Protein AF-A0A8S4GUI8-F1 (afdb_monomer)

Radius of gyration: 33.38 Å; Cα contacts (8 Å, |Δi|>4): 193; chains: 1; bounding box: 91×92×94 Å

pLDDT: mean 77.41, std 17.62, range [41.97, 98.38]

Nearest PDB structures (foldseek):
  6vxk-assembly1_B  TM=4.496E-01  e=3.637E+00  Homo sapiens

Structure (mmCIF, N/CA/C/O backbone):
data_AF-A0A8S4GUI8-F1
#
_entry.id   AF-A0A8S4GUI8-F1
#
loop_
_atom_site.group_PDB
_atom_site.id
_atom_site.type_symbol
_atom_site.label_atom_id
_atom_site.label_alt_id
_atom_site.label_comp_id
_atom_site.label_asym_id
_atom_site.label_entity_id
_atom_site.label_seq_id
_atom_site.pdbx_PDB_ins_code
_atom_site.Cartn_x
_atom_site.Cartn_y
_atom_site.Cartn_z
_atom_site.occupancy
_atom_site.B_iso_or_equiv
_atom_site.auth_seq_id
_atom_site.auth_comp_id
_atom_site.auth_asym_id
_atom_site.auth_atom_id
_atom_site.pdbx_PDB_model_num
ATOM 1 N N . MET A 1 1 ? -11.090 46.115 19.946 1.00 41.97 1 MET A N 1
ATOM 2 C CA . MET A 1 1 ? -11.633 44.918 19.273 1.00 41.97 1 MET A CA 1
ATOM 3 C C . MET A 1 1 ? -10.480 44.221 18.570 1.00 41.97 1 MET A C 1
ATOM 5 O O . MET A 1 1 ? -10.081 44.660 17.502 1.00 41.97 1 MET A O 1
ATOM 9 N N . ALA A 1 2 ? -9.869 43.232 19.220 1.00 43.00 2 ALA A N 1
ATOM 10 C CA . ALA A 1 2 ? -8.780 42.446 18.649 1.00 43.00 2 ALA A CA 1
ATOM 11 C C . ALA A 1 2 ? -9.363 41.096 18.226 1.00 43.00 2 ALA A C 1
ATOM 13 O O . ALA A 1 2 ? -9.800 40.323 19.075 1.00 43.00 2 ALA A O 1
ATOM 14 N N . GLY A 1 3 ? -9.443 40.865 16.916 1.00 44.34 3 GLY A N 1
ATOM 15 C CA . GLY A 1 3 ? -9.823 39.575 16.355 1.00 44.34 3 GLY A CA 1
ATOM 16 C C . GLY A 1 3 ? -8.644 38.621 16.468 1.00 44.34 3 GLY A C 1
ATOM 17 O O . GLY A 1 3 ? -7.684 38.725 15.709 1.00 44.34 3 GLY A O 1
ATOM 18 N N . THR A 1 4 ? -8.701 37.714 17.434 1.00 46.66 4 THR A N 1
ATOM 19 C CA . THR A 1 4 ? -7.788 36.580 17.548 1.00 46.66 4 THR A CA 1
ATOM 20 C C . THR A 1 4 ? -8.084 35.618 16.401 1.00 46.66 4 THR A C 1
ATOM 22 O O . THR A 1 4 ? -8.975 34.776 16.478 1.00 46.66 4 THR A O 1
ATOM 25 N N . GLY A 1 5 ? -7.345 35.774 15.303 1.00 43.91 5 GLY A N 1
ATOM 26 C CA . GLY A 1 5 ? -7.248 34.770 14.254 1.00 43.91 5 GLY A CA 1
ATOM 27 C C . GLY A 1 5 ? -6.525 33.551 14.810 1.00 43.91 5 GLY A C 1
ATOM 28 O O . GLY A 1 5 ? -5.299 33.484 14.778 1.00 43.91 5 GLY A O 1
ATOM 29 N N . VAL A 1 6 ? -7.285 32.602 15.356 1.00 43.91 6 VAL A N 1
ATOM 30 C CA . VAL A 1 6 ? -6.778 31.266 15.659 1.00 43.91 6 VAL A CA 1
ATOM 31 C C . VAL A 1 6 ? -6.564 30.590 14.312 1.00 43.91 6 VAL A C 1
ATOM 33 O O . VAL A 1 6 ? -7.480 30.027 13.719 1.00 43.91 6 VAL A O 1
ATOM 36 N N . ALA A 1 7 ? -5.351 30.726 13.780 1.00 41.97 7 ALA A N 1
ATOM 37 C CA . ALA A 1 7 ? -4.881 29.887 12.699 1.00 41.97 7 ALA A CA 1
ATOM 38 C C . ALA A 1 7 ? -4.896 28.454 13.236 1.00 41.97 7 ALA A C 1
ATOM 40 O O . ALA A 1 7 ? -4.000 28.055 13.979 1.00 41.97 7 ALA A O 1
ATOM 41 N N . ALA A 1 8 ? -5.959 27.715 12.916 1.00 46.22 8 ALA A N 1
ATOM 42 C CA . ALA A 1 8 ? -6.013 26.282 13.109 1.00 46.22 8 ALA A CA 1
ATOM 43 C C . ALA A 1 8 ? -4.809 25.704 12.363 1.00 46.22 8 ALA A C 1
ATOM 45 O O . ALA A 1 8 ? -4.782 25.634 11.132 1.00 46.22 8 ALA A O 1
ATOM 46 N N . ALA A 1 9 ? -3.770 25.357 13.119 1.00 42.78 9 ALA A N 1
ATOM 47 C CA . ALA A 1 9 ? -2.749 24.446 12.663 1.00 42.78 9 ALA A CA 1
ATOM 48 C C . ALA A 1 9 ? -3.474 23.120 12.450 1.00 42.78 9 ALA A C 1
ATOM 50 O O . ALA A 1 9 ? -3.558 22.292 13.349 1.00 42.78 9 ALA A O 1
ATOM 51 N N . VAL A 1 10 ? -4.071 22.967 11.266 1.00 46.66 10 VAL A N 1
ATOM 52 C CA . VAL A 1 10 ? -4.473 21.679 10.727 1.00 46.66 10 VAL A CA 1
ATOM 53 C C . VAL A 1 10 ? -3.178 20.888 10.710 1.00 46.66 10 VAL A C 1
ATOM 55 O O . VAL A 1 10 ? -2.347 21.064 9.812 1.00 46.66 10 VAL A O 1
ATOM 58 N N . GLU A 1 11 ? -2.947 20.111 11.769 1.00 47.09 11 GLU A N 1
ATOM 59 C CA . GLU A 1 11 ? -1.930 19.080 11.788 1.00 47.09 11 GLU A CA 1
ATOM 60 C C . GLU A 1 11 ? -2.224 18.251 10.553 1.00 47.09 11 GLU A C 1
ATOM 62 O O . GLU A 1 11 ? -3.209 17.517 10.502 1.00 47.09 11 GLU A O 1
ATOM 67 N N . ARG A 1 12 ? -1.445 18.489 9.493 1.00 51.25 12 ARG A N 1
ATOM 68 C CA . ARG A 1 12 ? -1.615 17.818 8.212 1.00 51.25 12 ARG A CA 1
ATOM 69 C C . ARG A 1 12 ? -1.571 16.339 8.537 1.00 51.25 12 ARG A C 1
ATOM 71 O O . ARG A 1 12 ? -0.495 15.835 8.867 1.00 51.25 12 ARG A O 1
ATOM 78 N N . GLY A 1 13 ? -2.746 15.705 8.511 1.00 56.31 13 GLY A N 1
ATOM 79 C CA . GLY A 1 13 ? -2.927 14.320 8.911 1.00 56.31 13 GLY A CA 1
ATOM 80 C C . GLY A 1 13 ? -1.802 13.503 8.306 1.00 56.31 13 GLY A C 1
ATOM 81 O O . GLY A 1 13 ? -1.511 13.653 7.116 1.00 56.31 13 GLY A O 1
ATOM 82 N N . SER A 1 14 ? -1.095 12.757 9.159 1.00 62.25 14 SER A N 1
ATOM 83 C CA . SER A 1 14 ? 0.137 12.061 8.796 1.00 62.25 14 SER A CA 1
ATOM 84 C C . SER A 1 14 ? -0.096 11.305 7.494 1.00 62.25 14 SER A C 1
ATOM 86 O O . SER A 1 14 ? -0.845 10.317 7.465 1.00 62.25 14 SER A O 1
ATOM 88 N N . ARG A 1 15 ? 0.506 11.812 6.407 1.00 68.25 15 ARG A N 1
ATOM 89 C CA . ARG A 1 15 ? 0.417 11.173 5.095 1.00 68.25 15 ARG A CA 1
ATOM 90 C C . ARG A 1 15 ? 0.870 9.726 5.282 1.00 68.25 15 ARG A C 1
ATOM 92 O O . ARG A 1 15 ? 1.861 9.515 5.989 1.00 68.25 15 ARG A O 1
ATOM 99 N N . PRO A 1 16 ? 0.134 8.744 4.740 1.00 70.00 16 PRO A N 1
ATOM 100 C CA . PRO A 1 16 ? 0.569 7.363 4.835 1.00 70.00 16 PRO A CA 1
ATOM 101 C C . PRO A 1 16 ? 1.978 7.272 4.256 1.00 70.00 16 PRO A C 1
ATOM 103 O O . PRO A 1 16 ? 2.263 7.845 3.201 1.00 70.00 16 PRO A O 1
ATOM 106 N N . ILE A 1 17 ? 2.864 6.602 4.987 1.00 75.06 17 ILE A N 1
ATOM 107 C CA . ILE A 1 17 ? 4.186 6.275 4.468 1.00 75.06 17 ILE A CA 1
ATOM 108 C C . ILE A 1 17 ? 3.948 5.336 3.283 1.00 75.06 17 ILE A C 1
ATOM 110 O O . ILE A 1 17 ? 3.184 4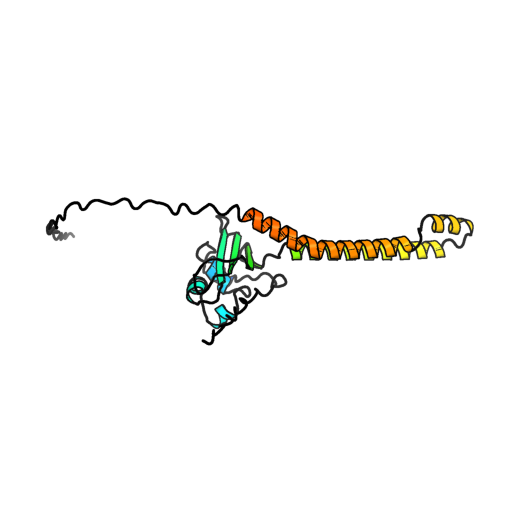.376 3.397 1.00 75.06 17 ILE A O 1
ATOM 114 N N . ASP A 1 18 ? 4.531 5.658 2.130 1.00 76.50 18 ASP A N 1
ATOM 115 C CA . ASP A 1 18 ? 4.494 4.758 0.983 1.00 76.50 18 ASP A CA 1
ATOM 116 C C . ASP A 1 18 ? 5.412 3.570 1.279 1.00 76.50 18 ASP A C 1
ATOM 118 O O . ASP A 1 18 ? 6.633 3.699 1.284 1.00 76.50 18 ASP A O 1
ATOM 122 N N . MET A 1 19 ? 4.797 2.432 1.572 1.00 80.25 19 MET A N 1
ATOM 123 C CA . MET A 1 19 ? 5.425 1.150 1.875 1.00 80.25 19 MET A CA 1
ATOM 124 C C . MET A 1 19 ? 5.128 0.136 0.767 1.00 80.25 19 MET A C 1
ATOM 126 O O . MET A 1 19 ? 5.201 -1.069 0.978 1.00 80.25 19 MET A O 1
ATOM 130 N N . SER A 1 20 ? 4.813 0.600 -0.448 1.00 75.56 20 SER A N 1
ATOM 131 C CA . SER A 1 20 ? 4.587 -0.288 -1.597 1.00 75.56 20 SER A CA 1
ATOM 132 C C . SER A 1 20 ? 5.858 -0.989 -2.100 1.00 75.56 20 SER A C 1
ATOM 134 O O . SER A 1 20 ? 5.772 -1.856 -2.966 1.00 75.56 20 SER A O 1
ATOM 136 N N . GLU A 1 21 ? 7.026 -0.640 -1.555 1.00 78.25 21 GLU A N 1
ATOM 137 C CA . GLU A 1 21 ? 8.293 -1.366 -1.749 1.00 78.25 21 GLU A CA 1
ATOM 138 C C . GLU A 1 21 ? 8.534 -2.436 -0.683 1.00 78.25 21 GLU A C 1
ATOM 140 O O . GLU A 1 21 ? 9.444 -3.251 -0.836 1.00 78.25 21 GLU A O 1
ATOM 145 N N . GLU A 1 22 ? 7.744 -2.452 0.394 1.00 83.25 22 GLU A N 1
ATOM 146 C CA . GLU A 1 22 ? 7.893 -3.465 1.429 1.00 83.25 22 GLU A CA 1
ATOM 147 C C . GLU A 1 22 ? 7.444 -4.833 0.920 1.00 83.25 22 GLU A C 1
ATOM 149 O O . GLU A 1 22 ? 6.465 -4.980 0.180 1.00 83.25 22 GLU A O 1
ATOM 154 N N . LEU A 1 23 ? 8.179 -5.859 1.347 1.00 90.44 23 LEU A N 1
ATOM 155 C CA . LEU A 1 23 ? 7.834 -7.236 1.040 1.00 90.44 23 LEU A CA 1
ATOM 156 C C . LEU A 1 23 ? 6.463 -7.577 1.643 1.00 90.44 23 LEU A C 1
ATOM 158 O O . LEU A 1 23 ? 6.168 -7.160 2.768 1.00 90.44 23 LEU A O 1
ATOM 162 N N . PRO A 1 24 ? 5.638 -8.375 0.942 1.00 95.50 24 PRO A N 1
ATOM 163 C CA . PRO A 1 24 ? 4.394 -8.874 1.503 1.00 95.50 24 PRO A CA 1
ATOM 164 C C . PRO A 1 24 ? 4.631 -9.557 2.852 1.00 95.50 24 PRO A C 1
ATOM 166 O O . PRO A 1 24 ? 5.538 -10.378 3.002 1.00 95.50 24 PRO A O 1
ATOM 169 N N . TRP A 1 25 ? 3.799 -9.234 3.835 1.00 97.75 25 TRP A N 1
ATOM 170 C CA . TRP A 1 25 ? 3.911 -9.765 5.189 1.00 97.75 25 TRP A CA 1
ATOM 171 C C . TRP A 1 25 ? 2.889 -10.872 5.431 1.00 97.75 25 TRP A C 1
ATOM 173 O O . TRP A 1 25 ? 1.731 -10.748 5.043 1.00 97.75 25 TRP A O 1
ATOM 183 N N . CYS A 1 26 ? 3.289 -11.939 6.122 1.00 97.75 26 CYS A N 1
ATOM 184 C CA . CYS A 1 26 ? 2.393 -13.019 6.519 1.00 97.75 26 CYS A CA 1
ATOM 185 C C . CYS A 1 26 ? 2.790 -13.575 7.892 1.00 97.75 26 CYS A C 1
ATOM 187 O O . CYS A 1 26 ? 3.964 -13.847 8.139 1.00 97.75 26 CYS A O 1
ATOM 189 N N . SER A 1 27 ? 1.810 -13.823 8.763 1.00 97.81 27 SER A N 1
ATOM 190 C CA . SER A 1 27 ? 1.996 -14.515 10.042 1.00 97.81 27 SER A CA 1
ATOM 191 C C . SER A 1 27 ? 1.259 -15.851 10.047 1.00 97.81 27 SER A C 1
ATOM 193 O O . SER A 1 27 ? 0.095 -15.947 10.434 1.00 97.81 27 SER A O 1
ATOM 195 N N . GLN A 1 28 ? 1.969 -16.909 9.650 1.00 97.06 28 GLN A N 1
ATOM 196 C CA . GLN A 1 28 ? 1.431 -18.276 9.620 1.00 97.06 28 GLN A CA 1
ATOM 197 C C . GLN A 1 28 ? 0.933 -18.733 10.998 1.00 97.06 28 GLN A C 1
ATOM 199 O O . GLN A 1 28 ? -0.122 -19.348 11.113 1.00 97.06 28 GLN A O 1
ATOM 204 N N . PHE A 1 29 ? 1.650 -18.367 12.062 1.00 97.88 29 PHE A N 1
ATOM 205 C CA . PHE A 1 29 ? 1.265 -18.695 13.434 1.00 97.88 29 PHE A CA 1
ATOM 206 C C . PHE A 1 29 ? -0.090 -18.094 13.833 1.00 97.88 29 PHE A C 1
ATOM 208 O O . PHE A 1 29 ? -0.891 -18.751 14.497 1.00 97.88 29 PHE A O 1
ATOM 215 N N . TRP A 1 30 ? -0.364 -16.851 13.426 1.00 97.56 30 TRP A N 1
ATOM 216 C CA . TRP A 1 30 ? -1.648 -16.218 13.714 1.00 97.56 30 TRP A CA 1
ATOM 217 C C . TRP A 1 30 ? -2.774 -16.879 12.912 1.00 97.56 30 TRP A C 1
ATOM 219 O O . TRP A 1 30 ? -3.817 -17.182 13.488 1.00 97.56 30 TRP A O 1
ATOM 229 N N . LEU A 1 31 ? -2.531 -17.169 11.627 1.00 96.06 31 LEU A N 1
ATOM 230 C CA . LEU A 1 31 ? -3.500 -17.798 10.717 1.00 96.06 31 LEU A CA 1
ATOM 231 C C . LEU A 1 31 ? -3.884 -19.224 11.133 1.00 96.06 31 LEU A C 1
ATOM 233 O O . LEU A 1 31 ? -5.019 -19.638 10.923 1.00 96.06 31 LEU A O 1
ATOM 237 N N . GLN A 1 32 ? -2.973 -19.963 11.771 1.00 97.25 32 GLN A N 1
ATOM 238 C CA . GLN A 1 32 ? -3.271 -21.285 12.337 1.00 97.25 32 GLN A CA 1
ATOM 239 C C . GLN A 1 32 ? -4.259 -21.228 13.509 1.00 97.25 32 GLN A C 1
ATOM 241 O O . GLN A 1 32 ? -4.966 -22.199 13.765 1.00 97.25 32 GLN A O 1
ATOM 246 N N . ARG A 1 33 ? -4.290 -20.112 14.247 1.00 97.75 33 ARG A N 1
ATOM 247 C CA . ARG A 1 33 ? -5.133 -19.938 15.440 1.00 97.75 33 ARG A CA 1
ATOM 248 C C . ARG A 1 33 ? -6.424 -19.187 15.149 1.00 97.75 33 ARG A C 1
ATOM 250 O O . ARG A 1 33 ? -7.419 -19.414 15.826 1.00 97.75 33 ARG A O 1
ATOM 257 N N . ASN A 1 34 ? -6.392 -18.287 14.172 1.00 96.88 34 ASN A N 1
ATOM 258 C CA . ASN A 1 34 ? -7.485 -17.382 13.864 1.00 96.88 34 ASN A CA 1
ATOM 259 C C . ASN A 1 34 ? -7.769 -17.451 12.357 1.00 96.88 34 ASN A C 1
ATOM 261 O O . ASN A 1 34 ? -6.944 -16.984 11.565 1.00 96.88 34 ASN A O 1
ATOM 265 N N . PRO A 1 35 ? -8.914 -18.014 11.934 1.00 94.75 35 PRO A N 1
ATOM 266 C CA . PRO A 1 35 ? -9.273 -18.024 10.525 1.00 94.75 35 PRO A CA 1
ATOM 267 C C . PRO A 1 35 ? -9.457 -16.591 10.020 1.00 94.75 35 PRO A C 1
ATOM 269 O O . PRO A 1 35 ? -10.013 -15.734 10.717 1.00 94.75 35 PRO A O 1
ATOM 272 N N . LEU A 1 36 ? -9.004 -16.329 8.792 1.00 95.69 36 LEU A N 1
ATOM 273 C CA . LEU A 1 36 ? -9.217 -15.041 8.142 1.00 95.69 36 LEU A CA 1
ATOM 274 C C . LEU A 1 36 ? -10.680 -14.891 7.739 1.00 95.69 36 LEU A C 1
ATOM 276 O O . LEU A 1 36 ? -11.199 -15.594 6.877 1.00 95.69 36 LEU A O 1
ATOM 280 N N . THR A 1 37 ? -11.343 -13.935 8.371 1.00 96.00 37 THR A N 1
ATOM 281 C CA . THR A 1 37 ? -12.737 -13.581 8.132 1.00 96.00 37 THR A CA 1
ATOM 282 C C . THR A 1 37 ? -12.857 -12.065 8.085 1.00 96.00 37 THR A C 1
ATOM 284 O O . THR A 1 37 ? -11.938 -11.336 8.462 1.00 96.00 37 THR A O 1
ATOM 287 N N . ARG A 1 38 ? -14.018 -11.560 7.665 1.00 95.38 38 ARG A N 1
ATOM 288 C CA . ARG A 1 38 ? -14.265 -10.114 7.627 1.00 95.38 38 ARG A CA 1
ATOM 289 C C . ARG A 1 38 ? -14.114 -9.443 9.000 1.00 95.38 38 ARG A C 1
ATOM 291 O O . ARG A 1 38 ? -13.708 -8.288 9.044 1.00 95.38 38 ARG A O 1
ATOM 298 N N . SER A 1 39 ? -14.428 -10.142 10.092 1.00 95.62 39 SER A N 1
ATOM 299 C CA . SER A 1 39 ? -14.289 -9.616 11.456 1.00 95.62 39 SER A CA 1
ATOM 300 C C . SER A 1 39 ? -12.856 -9.690 11.981 1.00 95.62 39 SER A C 1
ATOM 302 O O . SER A 1 39 ? -12.457 -8.815 12.736 1.00 95.62 39 SER A O 1
ATOM 304 N N . THR A 1 40 ? -12.073 -10.688 11.568 1.00 96.88 40 THR A N 1
ATOM 305 C CA . THR A 1 40 ? -10.723 -10.936 12.105 1.00 96.88 40 THR A CA 1
ATOM 306 C C . THR A 1 40 ? -9.602 -10.322 11.259 1.00 96.88 40 THR A C 1
ATOM 308 O O . THR A 1 40 ? -8.472 -10.193 11.724 1.00 96.88 40 THR A O 1
ATOM 311 N N . VAL A 1 41 ? -9.877 -9.910 10.015 1.00 97.69 41 VAL A N 1
ATOM 312 C CA . VAL A 1 41 ? -8.848 -9.401 9.088 1.00 97.69 41 VAL A CA 1
ATOM 313 C C . VAL A 1 41 ? -8.189 -8.100 9.560 1.00 97.69 41 VAL A C 1
ATOM 315 O O . VAL A 1 41 ? -7.002 -7.895 9.316 1.00 97.69 41 VAL A O 1
ATOM 318 N N . LEU A 1 42 ? -8.916 -7.219 10.254 1.00 98.12 42 LEU A N 1
ATOM 319 C CA . LEU A 1 42 ? -8.320 -5.992 10.793 1.00 98.12 42 LEU A CA 1
ATOM 320 C C . LEU A 1 42 ? -7.397 -6.297 11.981 1.00 98.12 42 LEU A C 1
ATOM 322 O O . LEU A 1 42 ? -6.326 -5.703 12.084 1.00 98.12 42 LEU A O 1
ATOM 326 N N . ASP A 1 43 ? -7.744 -7.278 12.814 1.00 97.94 43 ASP A N 1
ATOM 327 C CA . ASP A 1 43 ? -6.866 -7.752 13.891 1.00 97.94 43 ASP A CA 1
ATOM 328 C C . ASP A 1 43 ? -5.604 -8.417 13.329 1.00 97.94 43 ASP A C 1
ATOM 330 O O . ASP A 1 43 ? -4.507 -8.253 13.865 1.00 97.94 43 ASP A O 1
ATO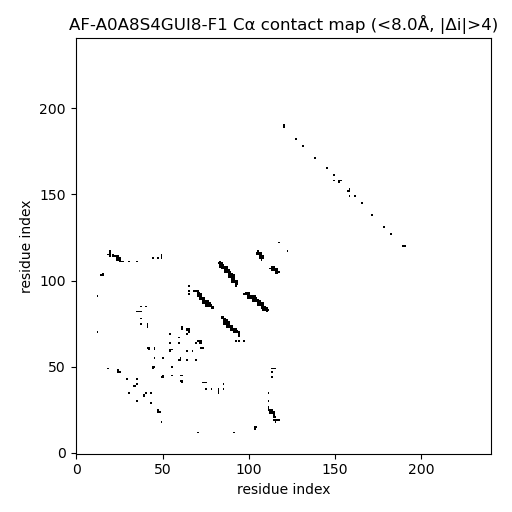M 334 N N . TYR A 1 44 ? -5.728 -9.118 12.199 1.00 98.06 44 TYR A N 1
ATOM 335 C CA . TYR A 1 44 ? -4.572 -9.619 11.461 1.00 98.06 44 TYR A CA 1
ATOM 336 C C . TYR A 1 44 ? -3.699 -8.473 10.928 1.00 98.06 44 TYR A C 1
ATOM 338 O O . TYR A 1 44 ? -2.477 -8.483 11.097 1.00 98.06 44 TYR A O 1
ATOM 346 N N . MET A 1 45 ? -4.330 -7.448 10.341 1.00 97.69 45 MET A N 1
ATOM 347 C CA . MET A 1 45 ? -3.665 -6.245 9.832 1.00 97.69 45 MET A CA 1
ATOM 348 C C . MET A 1 45 ? -2.891 -5.506 10.931 1.00 97.69 45 MET A C 1
ATOM 350 O O . MET A 1 45 ? -1.785 -5.040 10.666 1.00 97.69 45 MET A O 1
ATOM 354 N N . TYR A 1 46 ? -3.407 -5.448 12.164 1.00 98.00 46 TYR A N 1
ATOM 355 C CA . TYR A 1 46 ? -2.734 -4.840 13.323 1.00 98.00 46 TYR A CA 1
ATOM 356 C C . TYR A 1 46 ? -1.339 -5.437 13.596 1.00 98.00 46 TYR A C 1
ATOM 358 O O . TYR A 1 46 ? -0.398 -4.725 13.959 1.00 98.00 46 TYR A O 1
ATOM 366 N N . GLY A 1 47 ? -1.175 -6.746 13.374 1.00 97.06 47 GLY A N 1
ATOM 367 C CA . GLY A 1 47 ? 0.112 -7.430 13.530 1.00 97.06 47 GLY A CA 1
ATOM 368 C C . GLY A 1 47 ? 1.150 -7.053 12.468 1.00 97.06 47 GLY A C 1
ATOM 369 O O . GLY A 1 47 ? 2.353 -7.141 12.727 1.00 97.06 47 GLY A O 1
ATOM 370 N N . SER A 1 48 ? 0.698 -6.595 11.301 1.00 97.38 48 SER A N 1
ATOM 371 C CA . SER A 1 48 ? 1.542 -6.324 10.137 1.00 97.38 48 SER A CA 1
ATOM 372 C C . SER A 1 48 ? 2.437 -5.079 10.315 1.00 97.38 48 SER A C 1
ATOM 374 O O . SER A 1 48 ? 2.182 -4.240 11.192 1.00 97.38 48 SER A O 1
ATOM 376 N N . PRO A 1 49 ? 3.503 -4.931 9.502 1.00 96.31 49 PRO A N 1
ATOM 377 C CA . PRO A 1 49 ? 4.258 -3.679 9.400 1.00 96.31 49 PRO A CA 1
ATOM 378 C C . PRO A 1 49 ? 3.443 -2.559 8.735 1.00 96.31 49 PRO A C 1
ATOM 380 O O . PRO A 1 49 ? 3.719 -1.390 8.970 1.00 96.31 49 PRO A O 1
ATOM 383 N N . PHE A 1 50 ? 2.390 -2.908 7.987 1.00 96.31 50 PHE A N 1
ATOM 384 C CA . PHE A 1 50 ? 1.512 -1.968 7.286 1.00 96.31 50 PHE A CA 1
ATOM 385 C C . PHE A 1 50 ? 0.538 -1.207 8.195 1.00 96.31 50 PHE A C 1
ATOM 387 O O . PHE A 1 50 ? -0.117 -0.259 7.750 1.00 96.31 50 PHE A O 1
ATOM 394 N N .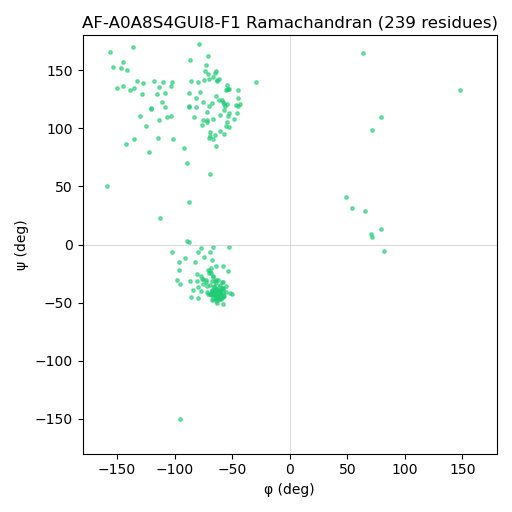 TYR A 1 51 ? 0.426 -1.612 9.460 1.00 97.12 51 TYR A N 1
ATOM 395 C CA . TYR A 1 51 ? -0.357 -0.891 10.454 1.00 97.12 51 TYR A CA 1
ATOM 396 C C . TYR A 1 51 ? 0.354 0.390 10.901 1.00 97.12 51 TYR A C 1
ATOM 398 O O . TYR A 1 51 ? 1.572 0.409 11.077 1.00 97.12 51 TYR A O 1
ATOM 406 N N . ASP A 1 52 ? -0.408 1.465 11.112 1.00 96.69 52 ASP A N 1
ATOM 407 C CA . ASP A 1 52 ? 0.145 2.767 11.478 1.00 96.69 52 ASP A CA 1
ATOM 408 C C . ASP A 1 52 ? 0.960 2.677 12.777 1.00 96.69 52 ASP A C 1
ATOM 410 O O . ASP A 1 52 ? 0.461 2.288 13.838 1.00 96.69 52 ASP A O 1
ATOM 414 N N . LYS A 1 53 ? 2.235 3.067 12.693 1.00 95.62 53 LYS A N 1
ATOM 415 C CA . LYS A 1 53 ? 3.175 2.985 13.811 1.00 95.62 53 LYS A CA 1
ATOM 416 C C . LYS A 1 53 ? 2.692 3.766 15.035 1.00 95.62 53 LYS A C 1
ATOM 418 O O . LYS A 1 53 ? 2.852 3.283 16.148 1.00 95.62 53 LYS A O 1
ATOM 423 N N . ARG A 1 54 ? 2.049 4.929 14.857 1.00 95.06 54 ARG A N 1
ATOM 424 C CA . ARG A 1 54 ? 1.563 5.746 15.984 1.00 95.06 54 ARG A CA 1
ATOM 425 C C . ARG A 1 54 ? 0.432 5.042 16.726 1.00 95.06 54 ARG A C 1
ATOM 427 O O . ARG A 1 54 ? 0.377 5.105 17.951 1.00 95.06 54 ARG A O 1
ATOM 434 N N . ALA A 1 55 ? -0.456 4.373 15.992 1.00 96.44 55 ALA A N 1
ATOM 435 C CA . ALA A 1 55 ? -1.504 3.552 16.587 1.00 96.44 55 ALA A CA 1
ATOM 436 C C . ALA A 1 55 ? -0.908 2.332 17.304 1.00 96.44 55 ALA A C 1
ATOM 438 O O . ALA A 1 55 ? -1.304 2.031 18.430 1.00 96.44 55 ALA A O 1
ATOM 439 N N . LYS A 1 56 ? 0.087 1.680 16.687 1.00 96.56 56 LYS A N 1
ATOM 440 C CA . LYS A 1 56 ? 0.790 0.519 17.250 1.00 96.56 56 LYS A CA 1
ATOM 441 C C . LYS A 1 56 ? 1.519 0.848 18.553 1.00 96.56 56 LYS A C 1
ATOM 443 O O . LYS A 1 56 ? 1.346 0.137 19.537 1.00 96.56 56 LYS A O 1
ATOM 448 N N . ASP A 1 57 ? 2.265 1.952 18.583 1.00 96.75 57 ASP A N 1
ATOM 449 C CA . ASP A 1 57 ? 3.023 2.411 19.756 1.00 96.75 57 ASP A CA 1
ATOM 450 C C . ASP A 1 57 ? 2.095 2.738 20.942 1.00 96.75 57 ASP A C 1
ATOM 452 O O . ASP A 1 57 ? 2.465 2.553 22.100 1.00 96.75 57 ASP A O 1
ATOM 456 N N . ARG A 1 58 ? 0.861 3.175 20.658 1.00 96.94 58 ARG A N 1
ATOM 457 C CA . ARG A 1 58 ? -0.191 3.437 21.654 1.00 96.94 58 ARG A CA 1
ATOM 458 C C . ARG A 1 58 ? -1.066 2.217 21.966 1.00 96.94 58 ARG A C 1
ATOM 460 O O . ARG A 1 58 ? -2.022 2.354 22.721 1.00 96.94 58 ARG A O 1
ATOM 467 N N . GLN A 1 59 ? -0.767 1.054 21.380 1.00 96.88 59 GLN A N 1
ATOM 468 C CA . GLN A 1 59 ? -1.552 -0.181 21.507 1.00 96.88 59 GLN A CA 1
ATOM 469 C C . GLN A 1 59 ? -3.039 -0.006 21.144 1.00 96.88 59 GLN A C 1
ATOM 471 O O . GLN A 1 59 ? -3.911 -0.674 21.695 1.00 96.88 59 GLN A O 1
ATOM 476 N N . IL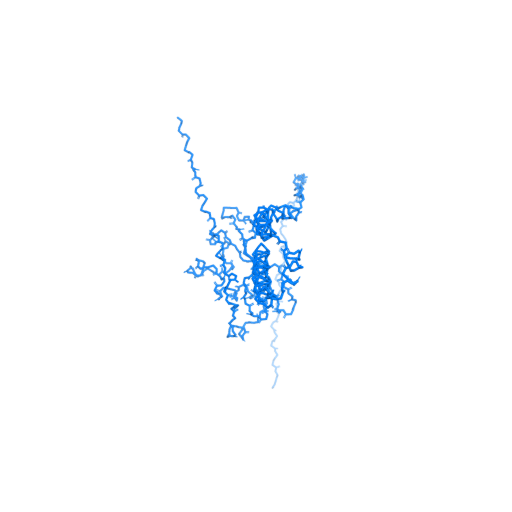E A 1 60 ? -3.337 0.900 20.208 1.00 97.50 60 ILE A N 1
ATOM 477 C CA . ILE A 1 60 ? -4.703 1.166 19.755 1.00 97.50 60 ILE A CA 1
ATOM 478 C C . ILE A 1 60 ? -5.083 0.099 18.735 1.00 97.50 60 ILE A C 1
ATOM 480 O O . ILE A 1 60 ? -4.465 0.001 17.670 1.00 97.50 60 ILE A O 1
ATOM 484 N N . LEU A 1 61 ? -6.116 -0.679 19.054 1.00 97.06 61 LEU A N 1
ATOM 485 C CA . LEU A 1 61 ? -6.678 -1.672 18.142 1.00 97.06 61 LEU A CA 1
ATOM 486 C C . LEU A 1 61 ? -7.456 -0.992 17.004 1.00 97.06 61 LEU A C 1
ATOM 488 O O . LEU A 1 61 ? -7.998 0.096 17.213 1.00 97.06 61 LEU A O 1
ATOM 492 N N . PRO A 1 62 ? -7.604 -1.634 15.829 1.00 96.06 62 PRO A N 1
ATOM 493 C CA . PRO A 1 62 ? -8.349 -1.062 14.707 1.00 96.06 62 PRO A CA 1
ATOM 494 C C . PRO A 1 62 ? -9.756 -0.582 15.087 1.00 96.06 62 PRO A C 1
ATOM 496 O O . PRO A 1 62 ? -10.147 0.523 14.732 1.00 96.06 62 PRO A O 1
ATOM 499 N N . ALA A 1 63 ? -10.480 -1.354 15.906 1.00 94.94 63 ALA A N 1
ATOM 500 C CA . ALA A 1 63 ? -11.817 -0.996 16.388 1.00 94.94 63 ALA A CA 1
ATOM 501 C C . ALA A 1 63 ? -11.858 0.268 17.277 1.00 94.94 63 ALA A C 1
ATOM 503 O O . ALA A 1 63 ? -12.919 0.858 17.459 1.00 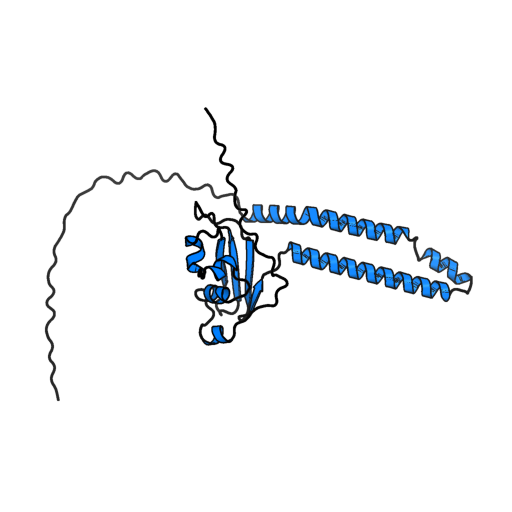94.94 63 ALA A O 1
ATOM 504 N N . GLN A 1 64 ? -10.719 0.684 17.837 1.00 96.56 64 GLN A N 1
ATOM 505 C CA . GLN A 1 64 ? -10.587 1.827 18.746 1.00 96.56 64 GLN A CA 1
ATOM 506 C C . GLN A 1 64 ? -10.007 3.073 18.058 1.00 96.56 64 GLN A C 1
ATOM 508 O O . GLN A 1 64 ? -9.951 4.139 18.675 1.00 96.56 64 GLN A O 1
ATOM 513 N N . LEU A 1 65 ? -9.577 2.973 16.794 1.00 94.56 65 LEU A N 1
ATOM 514 C CA . LEU A 1 65 ? -8.893 4.059 16.079 1.00 94.56 65 LEU A CA 1
ATOM 515 C C . LEU A 1 65 ? -9.719 5.336 16.007 1.00 94.56 65 LEU A C 1
ATOM 517 O O . LEU A 1 65 ? -9.217 6.422 16.300 1.00 94.56 65 LEU A O 1
ATOM 521 N N . ARG A 1 66 ? -11.001 5.189 15.672 1.00 93.25 66 ARG A N 1
ATOM 522 C CA . ARG A 1 66 ? -11.937 6.306 15.555 1.00 93.25 66 ARG A CA 1
ATOM 523 C C . ARG A 1 66 ? -12.105 7.047 16.882 1.00 93.25 66 ARG A C 1
ATOM 525 O O . ARG A 1 66 ? -11.995 8.266 16.910 1.00 93.25 66 ARG A O 1
ATOM 532 N N . SER A 1 67 ? -12.288 6.324 17.989 1.00 94.25 67 SER A N 1
ATOM 533 C CA . SER A 1 67 ? -12.372 6.922 19.331 1.00 94.25 67 SER A CA 1
ATOM 534 C C . SER A 1 67 ? -11.050 7.513 19.823 1.00 94.25 67 SER A C 1
ATOM 536 O O . SER A 1 67 ? -11.055 8.397 20.671 1.00 94.25 67 SER A O 1
ATOM 538 N N . ALA A 1 68 ? -9.916 7.039 19.303 1.00 94.31 68 ALA A N 1
ATOM 539 C CA . ALA A 1 68 ? -8.601 7.526 19.698 1.00 94.31 68 ALA A CA 1
ATOM 540 C C . ALA A 1 68 ? -8.209 8.861 19.036 1.00 94.31 68 ALA A C 1
ATOM 542 O O . ALA A 1 68 ? -7.160 9.411 19.373 1.00 94.31 68 ALA A O 1
ATOM 543 N N . GLY A 1 69 ? -9.011 9.371 18.091 1.00 93.38 69 GLY A N 1
ATOM 544 C CA . GLY A 1 69 ? -8.806 10.690 17.488 1.00 93.38 69 GLY A CA 1
ATOM 545 C C . GLY A 1 69 ? -7.520 10.811 16.665 1.00 93.38 69 GLY A C 1
ATOM 546 O O . GLY A 1 69 ? -6.954 11.894 16.567 1.00 93.38 69 GLY A O 1
ATOM 547 N N . LEU A 1 70 ? -7.024 9.713 16.077 1.00 93.12 70 LEU A N 1
ATOM 548 C CA . LEU A 1 70 ? -5.789 9.728 15.274 1.00 93.12 70 LEU A CA 1
ATOM 549 C C . LEU A 1 70 ? -5.962 10.310 13.859 1.00 93.12 70 LEU A C 1
ATOM 551 O O . LEU A 1 70 ? -4.986 10.414 13.115 1.00 93.12 70 LEU A O 1
ATOM 555 N N . GLY A 1 71 ? -7.188 10.675 13.481 1.00 95.00 71 GLY A N 1
ATOM 556 C CA . GLY A 1 71 ? -7.497 11.282 12.186 1.00 95.00 71 GLY A CA 1
ATOM 557 C C . GLY A 1 71 ? -7.595 10.293 11.016 1.00 95.00 71 GLY A C 1
ATOM 558 O O . GLY A 1 71 ? -7.554 10.702 9.855 1.00 95.00 71 GLY A O 1
ATOM 559 N N . PHE A 1 72 ? -7.672 8.986 11.288 1.00 96.12 72 PHE A N 1
ATOM 560 C CA . PHE A 1 72 ? -7.865 7.950 10.271 1.00 96.12 72 PHE A CA 1
ATOM 561 C C . PHE A 1 72 ? -8.493 6.678 10.855 1.00 96.12 72 PHE A C 1
ATOM 563 O O . PHE A 1 72 ? -8.505 6.471 12.068 1.00 96.12 72 PHE A O 1
ATOM 570 N N . ASP A 1 73 ? -8.974 5.810 9.966 1.00 97.25 73 ASP A N 1
ATOM 571 C CA . ASP A 1 73 ? -9.573 4.512 10.279 1.00 97.25 73 ASP A CA 1
ATOM 572 C C . ASP A 1 73 ? -9.224 3.470 9.195 1.00 97.25 73 ASP A C 1
ATOM 574 O O . ASP A 1 73 ? -8.918 3.835 8.055 1.00 97.25 73 ASP A O 1
ATOM 578 N N . TYR A 1 74 ? -9.266 2.176 9.531 1.00 97.69 74 TYR A N 1
ATOM 579 C CA . TYR A 1 74 ? -9.085 1.075 8.573 1.00 97.69 74 TYR A CA 1
ATOM 580 C C . TYR A 1 74 ? -10.405 0.358 8.317 1.00 97.69 74 TYR A C 1
ATOM 582 O O . TYR A 1 74 ? -11.090 -0.071 9.241 1.00 97.69 74 TYR A O 1
ATOM 590 N N . ARG A 1 75 ? -10.747 0.159 7.041 1.00 97.19 75 ARG A N 1
ATOM 591 C CA . ARG A 1 75 ? -12.042 -0.405 6.644 1.00 97.19 75 ARG A CA 1
ATOM 592 C C . ARG A 1 75 ? -11.921 -1.468 5.581 1.00 97.19 75 ARG A C 1
ATOM 594 O O . ARG A 1 75 ? -11.272 -1.266 4.560 1.00 97.19 75 ARG A O 1
ATOM 601 N N . VAL A 1 76 ? -12.639 -2.568 5.773 1.00 97.31 76 VAL A N 1
ATOM 602 C CA . VAL A 1 76 ? -12.760 -3.625 4.766 1.00 97.31 76 VAL A CA 1
ATOM 603 C C . VAL A 1 76 ? -13.716 -3.163 3.663 1.00 97.31 76 VAL A C 1
ATOM 605 O O . VAL A 1 76 ? -14.929 -3.092 3.867 1.00 97.31 76 VAL A O 1
ATOM 608 N N . LYS A 1 77 ? -13.167 -2.849 2.489 1.00 96.81 77 LYS A N 1
ATOM 609 C CA . LYS A 1 77 ? -13.909 -2.412 1.297 1.00 96.81 77 LYS A CA 1
ATOM 610 C C . LYS A 1 77 ? -14.540 -3.579 0.557 1.00 96.81 77 LYS A C 1
ATOM 612 O O . LYS A 1 77 ? -15.707 -3.519 0.185 1.00 96.81 77 LYS A O 1
ATOM 617 N N . SER A 1 78 ? -13.767 -4.638 0.353 1.00 96.06 78 SER A N 1
ATOM 618 C CA . SER A 1 78 ? -14.188 -5.819 -0.395 1.00 96.06 78 SER A CA 1
ATOM 619 C C . SER A 1 78 ? -13.639 -7.078 0.258 1.00 96.06 78 SER A C 1
ATOM 621 O O . SER A 1 78 ? -12.586 -7.051 0.896 1.00 96.06 78 SER A O 1
ATOM 623 N N . SER A 1 79 ? -14.372 -8.173 0.107 1.00 95.50 79 SER A N 1
ATOM 624 C CA . SER A 1 79 ? -13.985 -9.499 0.574 1.00 95.50 79 SER A CA 1
ATOM 625 C C . SER A 1 79 ? -14.592 -10.547 -0.345 1.00 95.50 79 SER A C 1
ATOM 627 O O . SER A 1 79 ? -15.786 -10.469 -0.643 1.00 95.50 79 SER A O 1
ATOM 629 N N . THR A 1 80 ? -13.816 -11.546 -0.754 1.00 92.50 80 THR A N 1
ATOM 630 C CA . THR A 1 80 ? -14.360 -12.727 -1.437 1.00 92.50 80 THR A CA 1
ATOM 631 C C . THR A 1 80 ? -14.821 -13.751 -0.404 1.00 92.50 80 THR A C 1
ATOM 633 O O . THR A 1 80 ? -14.148 -13.955 0.605 1.00 92.50 80 THR A O 1
ATOM 636 N N . GLY A 1 81 ? -15.955 -14.415 -0.650 1.00 75.44 81 GLY A N 1
ATOM 637 C CA . GLY A 1 81 ? -16.629 -15.276 0.336 1.00 75.44 81 GLY A CA 1
ATOM 638 C C . GLY A 1 81 ? -15.800 -16.435 0.908 1.00 75.44 81 GLY A C 1
ATOM 639 O O . GLY A 1 81 ? -16.138 -16.932 1.974 1.00 75.44 81 GLY A O 1
ATOM 640 N N . ALA A 1 82 ? -14.706 -16.831 0.254 1.00 79.06 82 ALA A N 1
ATOM 641 C CA . ALA A 1 82 ? -13.819 -17.902 0.712 1.00 79.06 82 ALA A CA 1
ATOM 642 C C . ALA A 1 82 ? -12.700 -17.446 1.675 1.00 79.06 82 ALA A C 1
ATOM 644 O O . ALA A 1 82 ? -11.870 -18.256 2.065 1.00 79.06 82 ALA A O 1
ATOM 645 N N . GLY A 1 83 ? -12.634 -16.162 2.057 1.00 76.69 83 GLY A N 1
ATOM 646 C CA . GLY A 1 83 ? -11.561 -15.657 2.932 1.00 76.69 83 GLY A CA 1
ATOM 647 C C . GLY A 1 83 ? -10.184 -15.562 2.259 1.00 76.69 83 GLY A C 1
ATOM 648 O O . GLY A 1 83 ? -9.198 -15.229 2.911 1.00 76.69 83 GLY A O 1
ATOM 649 N N . ASP A 1 84 ? -10.117 -15.805 0.949 1.00 88.44 84 ASP A N 1
ATOM 650 C CA . ASP A 1 84 ? -8.877 -15.750 0.174 1.00 88.44 84 ASP A CA 1
ATOM 651 C C . ASP A 1 84 ? -8.400 -14.328 -0.111 1.00 88.44 84 ASP A C 1
ATOM 653 O O . ASP A 1 84 ? -7.199 -14.100 -0.243 1.00 88.44 84 ASP A O 1
ATOM 657 N N . PHE A 1 85 ? -9.328 -13.373 -0.208 1.00 96.19 85 PHE A N 1
A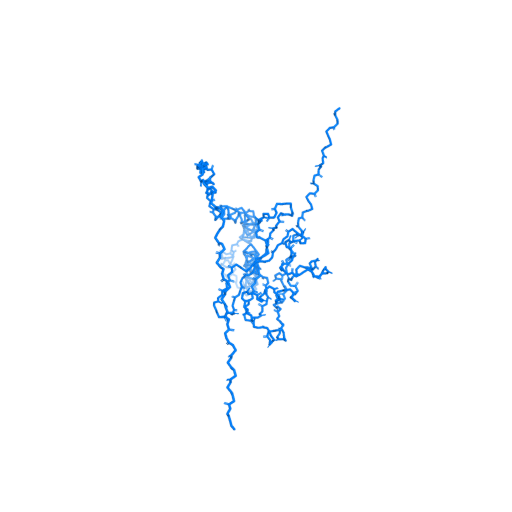TOM 658 C CA . PHE A 1 85 ? -9.028 -11.996 -0.568 1.00 96.19 85 PHE A CA 1
ATOM 659 C C . PHE A 1 85 ? -9.813 -10.987 0.270 1.00 96.19 85 PHE A C 1
ATOM 661 O O . PHE A 1 85 ? -11.042 -11.062 0.376 1.00 96.19 85 PHE A O 1
ATOM 668 N N . PHE A 1 86 ? -9.098 -9.981 0.775 1.00 97.69 86 PHE A N 1
ATOM 669 C CA . PHE A 1 86 ? -9.658 -8.777 1.380 1.00 97.69 86 PHE A CA 1
ATOM 670 C C . PHE A 1 86 ? -8.973 -7.529 0.829 1.00 97.69 86 PHE A C 1
ATOM 672 O O . PHE A 1 86 ? -7.754 -7.491 0.675 1.00 97.69 86 PHE A O 1
ATOM 679 N N . LEU A 1 87 ? -9.760 -6.479 0.602 1.00 97.75 87 LEU A N 1
ATOM 680 C CA . LEU A 1 87 ? -9.268 -5.137 0.308 1.00 97.75 87 LEU A CA 1
ATOM 681 C C . LEU A 1 87 ? -9.588 -4.225 1.491 1.00 97.75 87 LEU A C 1
ATOM 683 O O . LEU A 1 87 ? -10.754 -4.079 1.864 1.00 97.75 87 LEU A O 1
ATOM 687 N N . ILE A 1 88 ? -8.563 -3.604 2.061 1.00 98.38 88 ILE A N 1
ATOM 688 C CA . ILE A 1 88 ? -8.652 -2.719 3.220 1.00 98.38 88 ILE A CA 1
ATOM 689 C C . ILE A 1 88 ? -8.252 -1.312 2.783 1.00 98.38 88 ILE A C 1
ATOM 691 O O . ILE A 1 88 ? -7.196 -1.125 2.189 1.00 98.38 88 ILE A O 1
ATOM 695 N N . ALA A 1 89 ? -9.071 -0.315 3.098 1.00 97.62 89 ALA A N 1
ATOM 696 C CA . ALA A 1 89 ? -8.744 1.091 2.900 1.00 97.62 89 ALA A CA 1
ATOM 697 C C . ALA A 1 89 ? -8.366 1.745 4.228 1.00 97.62 89 ALA A C 1
ATOM 699 O O . ALA A 1 89 ? -9.068 1.559 5.222 1.00 97.62 89 ALA A O 1
ATOM 700 N N . ARG A 1 90 ? -7.303 2.553 4.225 1.00 97.06 90 ARG A N 1
ATOM 701 C CA . ARG A 1 90 ? -7.073 3.582 5.245 1.00 97.06 90 ARG A CA 1
ATOM 702 C C . ARG A 1 90 ? -7.792 4.845 4.798 1.00 97.06 90 ARG A C 1
ATOM 704 O O . ARG A 1 90 ? -7.480 5.383 3.735 1.00 97.06 90 ARG A O 1
ATOM 711 N N . VAL A 1 91 ? -8.753 5.298 5.588 1.00 96.69 91 VAL A N 1
ATOM 712 C CA . VAL A 1 91 ? -9.606 6.452 5.283 1.00 96.69 91 VAL A CA 1
ATOM 713 C C . VAL A 1 91 ? -9.285 7.557 6.277 1.00 96.69 91 VAL A C 1
ATOM 715 O O . VAL A 1 91 ? -9.138 7.277 7.465 1.00 96.69 91 VAL A O 1
ATOM 718 N N . ALA A 1 92 ? -9.145 8.795 5.804 1.00 96.06 92 ALA A N 1
ATOM 719 C CA . ALA A 1 92 ? -9.051 9.947 6.695 1.00 96.06 92 ALA A CA 1
ATOM 720 C C . ALA A 1 92 ? -10.353 10.081 7.495 1.00 96.06 92 ALA A C 1
ATOM 722 O O . ALA A 1 92 ? -11.431 9.868 6.949 1.00 96.06 92 ALA A O 1
ATOM 723 N N . VAL A 1 93 ? -10.266 10.443 8.768 1.00 95.88 93 VAL A N 1
ATOM 724 C CA . VAL A 1 93 ? -11.443 10.717 9.598 1.00 95.88 93 VAL A CA 1
ATOM 725 C C . VAL A 1 93 ? -11.241 12.068 10.247 1.00 95.88 93 VAL A C 1
ATOM 727 O O . VAL A 1 93 ? -10.187 12.316 10.829 1.00 95.88 93 VAL A O 1
ATOM 730 N N . ASP A 1 94 ? -12.233 12.940 10.138 1.00 93.06 94 ASP A N 1
ATOM 731 C CA . ASP A 1 94 ? -12.217 14.204 10.858 1.00 93.06 94 ASP A CA 1
ATOM 732 C C . ASP A 1 94 ? -12.357 13.922 12.369 1.00 93.06 94 ASP A C 1
ATOM 734 O O . ASP A 1 94 ? -13.313 13.258 12.778 1.00 93.06 94 ASP A O 1
ATOM 738 N N . PRO A 1 95 ? -11.403 14.346 13.217 1.00 90.44 95 PRO A N 1
ATOM 739 C CA . PRO A 1 95 ? -11.450 14.058 14.646 1.00 90.44 95 PRO A CA 1
ATOM 740 C C . PRO A 1 95 ? -12.548 14.833 15.392 1.00 90.44 95 PRO A C 1
ATOM 742 O O . PRO A 1 95 ? -12.943 14.399 16.472 1.00 90.44 95 PRO A O 1
ATOM 745 N N . GLU A 1 96 ? -13.034 15.954 14.852 1.00 90.75 96 GLU A N 1
ATOM 746 C CA . GLU A 1 96 ? -14.082 16.775 15.466 1.00 90.75 96 GLU A CA 1
ATOM 747 C C . GLU A 1 96 ? -15.475 16.262 15.100 1.00 90.75 96 GLU A C 1
ATOM 749 O O . GLU A 1 96 ? -16.338 16.128 15.969 1.00 90.75 96 GLU A O 1
ATOM 754 N N . THR A 1 97 ? -15.699 15.949 13.821 1.00 93.62 97 THR A N 1
ATOM 755 C CA . THR A 1 97 ? -17.024 15.536 13.324 1.00 93.62 97 THR A CA 1
ATOM 756 C C . THR A 1 97 ? -17.192 14.019 13.251 1.00 93.62 97 THR A C 1
ATOM 758 O O . THR A 1 97 ? -18.312 13.509 13.250 1.00 93.62 97 THR A O 1
ATOM 761 N N . GLY A 1 98 ? -16.089 13.271 13.182 1.00 92.00 98 GLY A N 1
ATOM 762 C CA . GLY A 1 98 ? -16.097 11.844 12.877 1.00 92.00 98 GLY A CA 1
ATOM 763 C C . GLY A 1 98 ? -16.470 11.537 11.424 1.00 92.00 98 GLY A C 1
ATOM 764 O O . GLY A 1 98 ? -16.707 10.372 11.094 1.00 92.00 98 GLY A O 1
ATOM 765 N N . GLU A 1 99 ? -16.565 12.531 10.544 1.00 93.81 99 GLU A N 1
ATOM 766 C CA . GLU A 1 99 ? -16.896 12.291 9.143 1.00 93.81 99 GLU A CA 1
ATOM 767 C C . GLU A 1 99 ? -15.740 11.620 8.401 1.00 93.81 99 GLU A C 1
ATOM 769 O O . GLU A 1 99 ? -14.559 11.830 8.688 1.00 93.81 99 GLU A O 1
ATOM 774 N N . ASP A 1 100 ? -16.099 10.769 7.443 1.00 94.50 100 ASP A N 1
ATOM 775 C CA . ASP A 1 100 ? -15.126 10.086 6.604 1.00 94.50 100 ASP A CA 1
ATOM 776 C C . ASP A 1 100 ? -14.657 10.989 5.474 1.00 94.50 100 ASP A C 1
ATOM 778 O O . ASP A 1 100 ? -15.449 11.502 4.685 1.00 94.50 100 ASP A O 1
ATOM 782 N N . GLY A 1 101 ? -13.343 11.133 5.382 1.00 92.81 101 GLY A N 1
ATOM 783 C CA . GLY A 1 101 ? -12.669 11.840 4.313 1.00 92.81 101 GLY A CA 1
ATOM 784 C C . GLY A 1 101 ? -12.198 10.915 3.194 1.00 92.81 101 GLY A C 1
ATOM 785 O O . GLY A 1 101 ? -12.784 9.880 2.875 1.00 92.81 101 GLY A O 1
ATOM 786 N N . GLU A 1 102 ? -11.103 11.327 2.563 1.00 92.94 102 GLU A N 1
ATOM 787 C CA . GLU A 1 102 ? -10.524 10.640 1.414 1.00 92.94 102 GLU A CA 1
ATOM 788 C C . GLU A 1 102 ? -9.810 9.330 1.794 1.00 92.94 102 GLU A C 1
ATOM 790 O O . GLU A 1 102 ? -9.234 9.186 2.877 1.00 92.94 102 GLU A O 1
ATOM 795 N N . GLU A 1 103 ? -9.819 8.374 0.864 1.00 94.38 103 GLU A N 1
ATOM 796 C CA . GLU A 1 103 ? -9.003 7.164 0.941 1.00 94.38 103 GLU A CA 1
ATOM 797 C C . GLU A 1 103 ? -7.531 7.507 0.730 1.00 94.38 103 GLU A C 1
ATOM 799 O O . GLU A 1 103 ? -7.126 8.004 -0.317 1.00 94.38 103 GLU A O 1
ATOM 804 N N . GLN A 1 104 ? -6.713 7.218 1.733 1.00 93.06 104 GLN A N 1
ATOM 805 C CA . GLN A 1 104 ? -5.304 7.592 1.731 1.00 93.06 104 GLN A CA 1
ATOM 806 C C . GLN A 1 104 ? -4.411 6.455 1.229 1.00 93.06 104 GLN A C 1
ATOM 808 O O . GLN A 1 104 ? -3.380 6.703 0.606 1.00 93.06 104 GLN A O 1
ATOM 813 N N . ALA A 1 105 ? -4.781 5.207 1.524 1.00 94.69 105 ALA A N 1
ATOM 814 C CA . ALA A 1 105 ? -4.042 4.022 1.105 1.00 94.69 105 ALA A CA 1
ATOM 815 C C . ALA A 1 105 ? -4.963 2.803 0.996 1.00 94.69 105 ALA A C 1
ATOM 817 O O . ALA A 1 105 ? -5.961 2.696 1.711 1.00 94.69 105 ALA A O 1
ATOM 818 N N . LEU A 1 106 ? -4.580 1.865 0.131 1.00 96.56 106 LEU A N 1
ATOM 819 C CA . LEU A 1 106 ? -5.228 0.569 -0.026 1.00 96.56 106 LEU A CA 1
ATOM 820 C C . LEU A 1 106 ? -4.236 -0.541 0.314 1.00 96.56 106 LEU A C 1
ATOM 822 O O . LEU A 1 106 ? -3.067 -0.484 -0.064 1.00 96.56 106 LEU A O 1
ATOM 826 N N . TYR A 1 107 ? -4.725 -1.567 0.993 1.00 97.75 107 TYR A N 1
ATOM 827 C CA . TYR A 1 107 ? -3.983 -2.762 1.359 1.00 97.75 107 TYR A CA 1
ATOM 828 C C . TYR A 1 107 ? -4.771 -3.978 0.904 1.00 97.75 107 TYR A C 1
ATOM 830 O O . TYR A 1 107 ? -5.996 -4.017 1.029 1.00 97.75 107 TYR A O 1
ATOM 838 N N . SER A 1 108 ? -4.072 -4.971 0.376 1.00 97.69 108 SER A N 1
ATOM 839 C CA . SER A 1 108 ? -4.664 -6.250 0.009 1.00 97.69 108 SER A CA 1
ATOM 840 C C . SER A 1 108 ? -4.182 -7.332 0.963 1.00 97.69 108 SER A C 1
ATOM 842 O O . SER A 1 108 ? -3.014 -7.344 1.350 1.00 97.69 108 SER A O 1
ATOM 844 N N . VAL A 1 109 ? -5.093 -8.222 1.345 1.00 97.75 109 VAL A N 1
ATOM 845 C CA . VAL A 1 109 ? -4.779 -9.477 2.025 1.00 97.75 109 VAL A CA 1
ATOM 846 C C . VAL A 1 109 ? -5.142 -10.593 1.062 1.00 97.75 109 VAL A C 1
ATOM 848 O O . VAL A 1 109 ? -6.327 -10.812 0.830 1.00 97.75 109 VAL A O 1
ATOM 851 N N . LEU A 1 110 ? -4.145 -11.256 0.478 1.00 96.81 110 LEU A N 1
ATOM 852 C CA . LEU A 1 110 ? -4.328 -12.347 -0.481 1.00 96.81 110 LEU A CA 1
ATOM 853 C C . LEU A 1 110 ? -3.664 -13.613 0.060 1.00 96.81 110 LEU A C 1
ATOM 855 O O . LEU A 1 110 ? -2.453 -13.628 0.270 1.00 96.81 110 LEU A O 1
ATOM 859 N N . HIS A 1 111 ? -4.452 -14.658 0.323 1.00 95.00 111 HIS A N 1
ATOM 860 C CA . HIS A 1 111 ? -3.991 -15.916 0.931 1.00 95.00 111 HIS A CA 1
ATOM 861 C C . HIS A 1 111 ? -3.132 -15.701 2.193 1.00 95.00 111 HIS A C 1
ATOM 863 O O . HIS A 1 111 ? -2.099 -16.338 2.391 1.00 95.00 111 HIS A O 1
ATOM 869 N N . GLY A 1 112 ? -3.533 -14.744 3.035 1.00 95.75 112 GLY A N 1
ATOM 870 C CA . GLY A 1 112 ? -2.809 -14.388 4.256 1.00 95.75 112 GLY A CA 1
ATOM 871 C C . GLY A 1 112 ? -1.624 -13.437 4.074 1.00 95.75 112 GLY A C 1
ATOM 872 O O . GLY A 1 112 ? -1.088 -12.967 5.076 1.00 95.75 112 GLY A O 1
ATOM 873 N N . PHE A 1 113 ? -1.240 -13.081 2.849 1.00 97.62 113 PHE A N 1
ATOM 874 C CA . PHE A 1 113 ? -0.209 -12.073 2.605 1.00 97.62 113 PHE A CA 1
ATOM 875 C C . PHE A 1 113 ? -0.813 -10.674 2.567 1.00 97.62 113 PHE A C 1
ATOM 877 O O . PHE A 1 113 ? -1.648 -10.375 1.716 1.00 97.62 113 PHE A O 1
ATOM 884 N N . VAL A 1 114 ? -0.364 -9.813 3.475 1.00 97.94 114 VAL A N 1
ATOM 885 C CA . VAL A 1 114 ? -0.687 -8.387 3.509 1.00 97.94 114 VAL A CA 1
ATOM 886 C C . VAL A 1 114 ? 0.316 -7.636 2.643 1.00 97.94 114 VAL A C 1
ATOM 888 O O . VAL A 1 114 ? 1.522 -7.812 2.798 1.00 97.94 114 VAL A O 1
ATOM 891 N N . SER A 1 115 ? -0.169 -6.782 1.750 1.00 97.06 115 SER A N 1
ATOM 892 C CA . SER A 1 115 ? 0.667 -5.875 0.960 1.00 97.06 115 SER A CA 1
ATOM 893 C C . SER A 1 115 ? -0.055 -4.557 0.698 1.00 97.06 115 SER A C 1
ATOM 895 O O . SER A 1 115 ? -1.287 -4.514 0.633 1.00 97.06 115 SER A O 1
ATOM 897 N N . GLN A 1 116 ? 0.699 -3.471 0.533 1.00 96.06 116 GLN A N 1
ATOM 898 C CA . GLN A 1 116 ? 0.132 -2.200 0.094 1.00 96.06 116 GLN A CA 1
ATOM 899 C C . GLN A 1 116 ? -0.113 -2.223 -1.418 1.00 96.06 116 GLN A C 1
ATOM 901 O O . GLN A 1 116 ? 0.768 -2.569 -2.203 1.00 96.06 116 GLN A O 1
ATOM 906 N N . VAL A 1 117 ? -1.313 -1.821 -1.834 1.00 94.75 117 VAL A N 1
ATOM 907 C CA . VAL A 1 117 ? -1.663 -1.703 -3.250 1.00 94.75 117 VAL A CA 1
ATOM 908 C C . VAL A 1 117 ? -0.990 -0.444 -3.810 1.00 94.75 117 VAL A C 1
ATOM 910 O O . VAL A 1 117 ? -1.223 0.650 -3.284 1.00 94.75 117 VAL A O 1
ATOM 913 N N . PRO A 1 118 ? -0.160 -0.554 -4.864 1.00 90.56 118 PRO A N 1
ATOM 914 C CA . PRO A 1 118 ? 0.503 0.604 -5.444 1.00 90.56 118 PRO A CA 1
ATOM 915 C C . PRO A 1 118 ? -0.518 1.539 -6.093 1.00 90.56 118 PRO A C 1
ATOM 917 O O . PRO A 1 118 ? -1.488 1.103 -6.716 1.00 90.56 118 PRO A O 1
ATOM 920 N N . SER A 1 119 ? -0.275 2.845 -5.995 1.00 87.62 119 SER A N 1
ATOM 921 C CA . SER A 1 119 ? -1.109 3.823 -6.689 1.00 87.62 119 SER A CA 1
ATOM 922 C C . SER A 1 119 ? -0.978 3.670 -8.208 1.00 87.62 119 SER A C 1
ATOM 924 O O . SER A 1 119 ? 0.097 3.355 -8.729 1.00 87.62 119 SER A O 1
ATOM 926 N N . LEU A 1 120 ? -2.058 3.948 -8.945 1.00 82.00 120 LEU A N 1
ATOM 927 C CA . LEU A 1 120 ? -2.033 3.913 -10.411 1.00 82.00 120 LEU A CA 1
ATOM 928 C C . LEU A 1 120 ? -0.930 4.823 -10.975 1.00 82.00 120 LEU A C 1
ATOM 930 O O . LEU A 1 120 ? -0.209 4.430 -11.888 1.00 82.00 120 LEU A O 1
ATOM 934 N N . ALA A 1 121 ? -0.752 6.009 -10.387 1.00 78.94 121 ALA A N 1
ATOM 935 C CA . ALA A 1 121 ? 0.304 6.942 -10.766 1.00 78.94 121 ALA A CA 1
ATOM 936 C C . ALA A 1 121 ? 1.703 6.313 -10.643 1.00 78.94 121 ALA A C 1
ATOM 938 O O . ALA A 1 121 ? 2.537 6.478 -11.535 1.00 78.94 121 ALA A O 1
ATOM 939 N N . ARG A 1 122 ? 1.952 5.544 -9.577 1.00 80.00 122 ARG A N 1
ATOM 940 C CA . ARG A 1 122 ? 3.221 4.842 -9.355 1.00 80.00 122 ARG A CA 1
ATOM 941 C C . ARG A 1 122 ? 3.432 3.713 -10.364 1.00 80.00 122 ARG A C 1
ATOM 943 O O . ARG A 1 122 ? 4.520 3.616 -10.929 1.00 80.00 122 ARG A O 1
ATOM 950 N N . ILE A 1 123 ? 2.394 2.920 -10.652 1.00 82.56 123 ILE A N 1
ATOM 951 C CA . ILE A 1 123 ? 2.443 1.880 -11.695 1.00 82.56 123 ILE A CA 1
ATOM 952 C C . ILE A 1 123 ? 2.799 2.510 -13.047 1.00 82.56 123 ILE A C 1
ATOM 954 O O . ILE A 1 123 ? 3.743 2.072 -13.703 1.00 82.56 123 ILE A O 1
ATOM 958 N N . LEU A 1 124 ? 2.080 3.561 -13.452 1.00 83.69 124 LEU A N 1
ATOM 959 C CA . LEU A 1 124 ? 2.304 4.241 -14.730 1.00 83.69 124 LEU A CA 1
ATOM 960 C C . LEU A 1 124 ? 3.705 4.855 -14.815 1.00 83.69 124 LEU A C 1
ATOM 962 O O . LEU A 1 124 ? 4.384 4.691 -15.825 1.00 83.69 124 LEU A O 1
ATOM 966 N N . THR A 1 125 ? 4.168 5.499 -13.742 1.00 83.19 125 THR A N 1
ATOM 967 C CA . THR A 1 125 ? 5.515 6.084 -13.681 1.00 83.19 125 THR A CA 1
ATOM 968 C C . THR A 1 125 ? 6.598 5.014 -13.815 1.00 83.19 125 THR A C 1
ATOM 970 O O . THR A 1 125 ? 7.559 5.202 -14.556 1.00 83.19 125 THR A O 1
ATOM 973 N N . SER A 1 126 ? 6.439 3.870 -13.142 1.00 80.25 126 SER A N 1
ATOM 974 C CA . SER A 1 126 ? 7.368 2.741 -13.257 1.00 80.25 126 SER A CA 1
ATOM 975 C C . SER A 1 126 ? 7.411 2.181 -14.683 1.00 80.25 126 SER A C 1
ATOM 977 O O . SER A 1 126 ? 8.494 1.973 -15.225 1.00 80.25 126 SER A O 1
ATOM 979 N N . ARG A 1 127 ? 6.250 2.006 -15.328 1.00 84.19 127 ARG A N 1
ATOM 980 C CA . ARG A 1 127 ? 6.177 1.538 -16.722 1.00 84.19 127 ARG A CA 1
ATOM 981 C C . ARG A 1 127 ? 6.797 2.524 -17.704 1.00 84.19 127 ARG A C 1
ATOM 983 O O . ARG A 1 127 ? 7.470 2.091 -18.633 1.00 84.19 127 ARG A O 1
ATOM 990 N N . LEU A 1 128 ? 6.610 3.825 -17.486 1.00 89.88 128 LEU A N 1
ATOM 991 C CA . LEU A 1 128 ? 7.223 4.853 -18.321 1.00 89.88 128 LEU A CA 1
ATOM 992 C C . LEU A 1 128 ? 8.751 4.841 -18.199 1.00 89.88 128 LEU A C 1
ATOM 994 O O . LEU A 1 128 ? 9.432 4.905 -19.216 1.00 89.88 128 LEU A O 1
ATOM 998 N N . ARG A 1 129 ? 9.283 4.718 -16.976 1.00 83.31 129 ARG A N 1
ATOM 999 C CA . ARG A 1 129 ? 10.732 4.596 -16.753 1.00 83.31 129 ARG A CA 1
ATOM 1000 C C . ARG A 1 129 ? 11.303 3.371 -17.456 1.00 83.31 129 ARG A C 1
ATOM 1002 O O . ARG A 1 129 ? 12.251 3.499 -18.211 1.00 83.31 129 ARG A O 1
ATOM 1009 N N . LEU A 1 130 ? 10.651 2.220 -17.310 1.00 80.00 130 LEU A N 1
ATOM 1010 C CA . LEU A 1 130 ? 11.083 1.000 -17.988 1.00 80.00 130 LEU A CA 1
ATOM 1011 C C . LEU A 1 130 ? 11.075 1.154 -19.521 1.00 80.00 130 LEU A C 1
ATOM 1013 O O . LEU A 1 130 ? 11.995 0.709 -20.199 1.00 80.00 130 LEU A O 1
ATOM 1017 N N . ALA A 1 131 ? 10.052 1.808 -20.078 1.00 88.56 131 ALA A N 1
ATOM 1018 C CA . ALA A 1 131 ? 9.997 2.095 -21.510 1.00 88.56 131 ALA A CA 1
ATOM 1019 C C . ALA A 1 131 ? 11.124 3.043 -21.954 1.00 88.56 131 ALA A C 1
ATOM 1021 O O . ALA A 1 131 ? 11.695 2.857 -23.026 1.00 88.56 131 ALA A O 1
ATOM 1022 N N . GLN A 1 132 ? 11.454 4.040 -21.131 1.00 89.50 132 GLN A N 1
ATOM 1023 C CA . GLN A 1 132 ? 12.578 4.940 -21.370 1.00 89.50 132 GLN A CA 1
ATOM 1024 C C . GLN A 1 132 ? 13.912 4.179 -21.389 1.00 89.50 132 GLN A C 1
ATOM 1026 O O . GLN A 1 132 ? 14.706 4.405 -22.300 1.00 89.50 132 GLN A O 1
ATOM 1031 N N . ASP A 1 133 ? 14.129 3.267 -20.440 1.00 83.19 133 ASP A N 1
ATOM 1032 C CA . ASP A 1 133 ? 15.353 2.462 -20.357 1.00 83.19 133 ASP A CA 1
ATOM 1033 C C . ASP A 1 133 ? 15.513 1.574 -21.601 1.00 83.19 133 ASP A C 1
ATOM 1035 O O . ASP A 1 133 ? 16.548 1.615 -22.262 1.00 83.19 133 ASP A O 1
ATOM 1039 N N . TYR A 1 134 ? 14.452 0.875 -22.025 1.00 81.69 134 TYR A N 1
ATOM 1040 C CA . TYR A 1 134 ? 14.494 0.064 -23.249 1.00 81.69 134 TYR A CA 1
ATOM 1041 C C . TYR A 1 134 ? 14.764 0.880 -24.517 1.00 81.69 134 TYR A C 1
ATOM 1043 O O . TYR A 1 134 ? 15.449 0.407 -25.426 1.00 81.69 134 TYR A O 1
ATOM 1051 N N . LEU A 1 135 ? 14.232 2.103 -24.603 1.00 89.94 135 LEU A N 1
ATOM 1052 C CA . LEU A 1 135 ? 14.524 2.995 -25.725 1.00 89.94 135 LEU A CA 1
ATOM 1053 C C . LEU A 1 135 ? 15.988 3.445 -25.713 1.00 89.94 135 LEU A C 1
ATOM 1055 O O . LEU A 1 135 ? 16.610 3.498 -26.773 1.00 89.94 135 LEU A O 1
ATOM 1059 N N . ALA A 1 136 ? 16.546 3.738 -24.538 1.00 86.88 136 ALA A N 1
ATOM 1060 C CA . ALA A 1 136 ? 17.952 4.099 -24.399 1.00 86.88 136 ALA A CA 1
ATOM 1061 C C . ALA A 1 136 ? 18.875 2.935 -24.798 1.00 86.88 136 ALA A C 1
ATOM 1063 O O . ALA A 1 136 ? 19.792 3.133 -25.597 1.00 86.88 136 ALA A O 1
ATOM 1064 N N . ASP A 1 137 ? 18.592 1.721 -24.323 1.00 77.19 137 ASP A N 1
ATOM 1065 C CA . ASP A 1 137 ? 19.354 0.516 -24.665 1.00 77.19 137 ASP A CA 1
ATOM 1066 C C . ASP A 1 137 ? 19.297 0.213 -26.166 1.00 77.19 137 ASP A C 1
ATOM 1068 O O . ASP A 1 137 ? 20.324 -0.051 -26.793 1.00 77.19 137 ASP A O 1
ATOM 1072 N N . GLY A 1 138 ? 18.110 0.321 -26.774 1.00 81.19 138 GLY A N 1
ATOM 1073 C CA . GLY A 1 138 ? 17.932 0.132 -28.214 1.00 81.19 138 GLY A CA 1
ATOM 1074 C C . GLY A 1 138 ? 18.718 1.145 -29.052 1.00 81.19 138 GLY A C 1
ATOM 1075 O O . GLY A 1 138 ? 19.322 0.773 -30.060 1.00 81.19 138 GLY A O 1
ATOM 1076 N N . LEU A 1 139 ? 18.761 2.412 -28.625 1.00 91.12 139 LEU A N 1
ATOM 1077 C CA . LEU A 1 139 ? 19.557 3.450 -29.287 1.00 91.12 139 LEU A CA 1
ATOM 1078 C C . LEU A 1 139 ? 21.061 3.192 -29.149 1.00 91.12 139 LEU A C 1
ATOM 1080 O O . LEU A 1 139 ? 21.784 3.324 -30.134 1.00 91.12 139 LEU A O 1
ATOM 1084 N N . ASN A 1 140 ? 21.531 2.782 -27.970 1.00 80.25 140 ASN A N 1
ATOM 1085 C CA . ASN A 1 140 ? 22.941 2.452 -27.755 1.00 80.25 140 ASN A CA 1
ATOM 1086 C C . ASN A 1 140 ? 23.373 1.251 -28.612 1.00 80.25 140 ASN A C 1
ATOM 1088 O O . ASN A 1 140 ? 24.401 1.314 -29.285 1.00 80.25 140 ASN A O 1
ATOM 1092 N N . LEU A 1 141 ? 22.555 0.194 -28.668 1.00 76.75 141 LEU A N 1
ATOM 1093 C CA . LEU A 1 141 ? 22.819 -0.974 -29.510 1.00 76.75 141 LEU A CA 1
ATOM 1094 C C . LEU A 1 141 ? 22.859 -0.606 -31.000 1.00 76.75 141 LEU A C 1
ATOM 1096 O O . LEU A 1 141 ? 23.733 -1.067 -31.736 1.00 76.75 141 LEU A O 1
ATOM 1100 N N . ALA A 1 142 ? 21.932 0.246 -31.451 1.00 77.62 142 ALA A N 1
ATOM 1101 C CA . ALA A 1 142 ? 21.939 0.754 -32.817 1.00 77.62 142 ALA A CA 1
ATOM 1102 C C . ALA A 1 142 ? 23.227 1.540 -33.111 1.00 77.62 142 ALA A C 1
ATOM 1104 O O . ALA A 1 142 ? 23.835 1.346 -34.161 1.00 77.62 142 ALA A O 1
ATOM 1105 N N . GLU A 1 143 ? 23.689 2.381 -32.185 1.00 85.06 143 GLU A N 1
ATOM 1106 C CA . GLU A 1 143 ? 24.946 3.124 -32.333 1.00 85.06 143 GLU A CA 1
ATOM 1107 C C . GLU A 1 143 ? 26.172 2.220 -32.427 1.00 85.06 143 GLU A C 1
ATOM 1109 O O . GLU A 1 143 ? 27.034 2.440 -33.281 1.00 85.06 143 GLU A O 1
ATOM 1114 N N . GLU A 1 144 ? 26.250 1.184 -31.598 1.00 76.31 144 GLU A N 1
ATOM 1115 C CA . GLU A 1 144 ? 27.324 0.194 -31.661 1.00 76.31 144 GLU A CA 1
ATOM 1116 C C . GLU A 1 144 ? 27.314 -0.571 -32.987 1.00 76.31 144 GLU A C 1
ATOM 1118 O O . GLU A 1 144 ? 28.361 -0.721 -33.622 1.00 76.31 144 GLU A O 1
ATOM 1123 N N . ALA A 1 145 ? 26.134 -0.988 -33.456 1.00 73.56 145 ALA A N 1
ATOM 1124 C CA . ALA A 1 145 ? 25.979 -1.651 -34.746 1.00 73.56 145 ALA A CA 1
ATOM 1125 C C . ALA A 1 145 ? 26.404 -0.741 -35.911 1.00 73.56 145 ALA A C 1
ATOM 1127 O O . ALA A 1 145 ? 27.115 -1.186 -36.816 1.00 73.56 145 ALA A O 1
ATOM 1128 N N . MET A 1 146 ? 26.030 0.541 -35.874 1.00 80.56 146 MET A N 1
ATOM 1129 C CA . MET A 1 146 ? 26.439 1.533 -36.875 1.00 80.56 146 MET A CA 1
ATOM 1130 C C . MET A 1 146 ? 27.959 1.730 -36.880 1.00 80.56 146 MET A C 1
ATOM 1132 O O . MET A 1 146 ? 28.577 1.651 -37.941 1.00 80.56 146 MET A O 1
ATOM 1136 N N . ARG A 1 147 ? 28.593 1.863 -35.707 1.00 80.75 147 ARG A N 1
ATOM 1137 C CA . ARG A 1 147 ? 30.062 1.948 -35.589 1.00 80.75 147 ARG A CA 1
ATOM 1138 C C . ARG A 1 147 ? 30.767 0.688 -36.098 1.00 80.75 147 ARG A C 1
ATOM 1140 O O . ARG A 1 147 ? 31.796 0.780 -36.766 1.00 80.75 147 ARG A O 1
ATOM 1147 N N . ALA A 1 148 ? 30.221 -0.495 -35.817 1.00 73.31 148 ALA A N 1
ATOM 1148 C CA . ALA A 1 148 ? 30.759 -1.762 -36.313 1.00 73.31 148 ALA A CA 1
ATOM 1149 C C . ALA A 1 148 ? 30.620 -1.907 -37.841 1.00 73.31 148 ALA A C 1
ATOM 1151 O O . ALA A 1 148 ? 31.470 -2.519 -38.489 1.00 73.31 148 ALA A O 1
ATOM 1152 N N . MET A 1 149 ? 29.573 -1.334 -38.442 1.00 72.06 149 MET A N 1
ATOM 1153 C CA . MET A 1 149 ? 29.431 -1.271 -39.899 1.00 72.06 149 MET A CA 1
ATOM 1154 C C . MET A 1 149 ? 30.410 -0.272 -40.525 1.00 72.06 149 MET A C 1
ATOM 1156 O O . MET A 1 149 ? 31.029 -0.584 -41.541 1.00 72.06 149 MET A O 1
ATOM 1160 N N . GLU A 1 150 ? 30.627 0.894 -39.914 1.00 77.50 150 GLU A N 1
ATOM 1161 C CA . GLU A 1 150 ? 31.600 1.890 -40.391 1.00 77.50 150 GLU A CA 1
ATOM 1162 C C . GLU A 1 150 ? 33.040 1.359 -40.419 1.00 77.50 150 GLU A C 1
ATOM 1164 O O . GLU A 1 150 ? 33.804 1.696 -41.325 1.00 77.50 150 GLU A O 1
ATOM 1169 N N . THR A 1 151 ? 33.415 0.503 -39.463 1.00 76.94 151 THR A N 1
ATOM 1170 C CA . THR A 1 151 ? 34.753 -0.111 -39.423 1.00 76.94 151 THR A CA 1
ATOM 1171 C C . THR A 1 151 ? 34.915 -1.234 -40.449 1.00 76.94 151 THR A C 1
ATOM 1173 O O . THR A 1 151 ? 36.010 -1.422 -40.979 1.00 76.94 151 THR A O 1
ATOM 1176 N N . ARG A 1 152 ? 33.833 -1.946 -40.797 1.00 63.28 152 ARG A N 1
ATOM 1177 C CA . ARG A 1 152 ? 33.823 -2.968 -41.863 1.00 63.28 152 ARG A CA 1
ATOM 1178 C C . ARG A 1 152 ? 33.778 -2.372 -43.275 1.00 63.28 152 ARG A C 1
ATOM 1180 O O . ARG A 1 152 ? 34.291 -2.983 -44.206 1.00 63.28 152 ARG A O 1
ATOM 1187 N N . THR A 1 153 ? 33.216 -1.177 -43.445 1.00 54.09 153 THR A N 1
ATOM 1188 C CA . THR A 1 153 ? 33.022 -0.500 -44.745 1.00 54.09 153 THR A CA 1
ATOM 1189 C C . THR A 1 153 ? 34.228 0.341 -45.190 1.00 54.09 153 THR A C 1
ATOM 1191 O O . THR A 1 153 ? 34.097 1.382 -45.837 1.00 54.09 153 THR A O 1
ATOM 1194 N N . HIS A 1 154 ? 35.445 -0.142 -44.912 1.00 54.03 154 HIS A N 1
ATOM 1195 C CA . HIS A 1 154 ? 36.667 0.390 -45.527 1.00 54.03 154 HIS A CA 1
ATOM 1196 C C . HIS A 1 154 ? 36.756 0.120 -47.045 1.00 54.03 154 HIS A C 1
ATOM 1198 O O . HIS A 1 154 ? 37.667 0.628 -47.702 1.00 54.03 154 HIS A O 1
ATOM 1204 N N . ASP A 1 155 ? 35.775 -0.585 -47.618 1.00 57.41 155 ASP A N 1
ATOM 1205 C CA . ASP A 1 155 ? 35.510 -0.605 -49.053 1.00 57.41 155 ASP A CA 1
ATOM 1206 C C . ASP A 1 155 ? 34.646 0.610 -49.457 1.00 57.41 155 ASP A C 1
ATOM 1208 O O . ASP A 1 155 ? 33.470 0.727 -49.094 1.00 57.41 155 ASP A O 1
ATOM 1212 N N . LYS A 1 156 ? 35.243 1.565 -50.184 1.00 56.25 156 LYS A N 1
ATOM 1213 C CA . LYS A 1 156 ? 34.764 2.959 -50.358 1.00 56.25 156 LYS A CA 1
ATOM 1214 C C . LYS A 1 156 ? 33.316 3.104 -50.845 1.00 56.25 156 LYS A C 1
ATOM 1216 O O . LYS A 1 156 ? 32.710 4.149 -50.618 1.00 56.25 156 LYS A O 1
ATOM 1221 N N . LYS A 1 157 ? 32.761 2.085 -51.504 1.00 54.81 157 LYS A N 1
ATOM 1222 C CA . LYS A 1 157 ? 31.402 2.102 -52.062 1.00 54.81 157 LYS A CA 1
ATOM 1223 C C . LYS A 1 157 ? 30.311 2.006 -50.986 1.00 54.81 157 LYS A C 1
ATOM 1225 O O . LYS A 1 157 ? 29.270 2.636 -51.106 1.00 54.81 157 LYS A O 1
ATOM 1230 N N . SER A 1 158 ? 30.596 1.304 -49.893 1.00 55.09 158 SER A N 1
ATOM 1231 C CA . SER A 1 158 ? 29.633 1.010 -48.821 1.00 55.09 158 SER A CA 1
ATOM 1232 C C . SER A 1 158 ? 29.450 2.141 -47.789 1.00 55.09 158 SER A C 1
ATOM 1234 O O . SER A 1 158 ? 28.443 2.193 -47.086 1.00 55.09 158 SER A O 1
ATOM 1236 N N . ARG A 1 159 ? 30.357 3.127 -47.753 1.00 52.88 159 ARG A N 1
ATOM 1237 C CA . ARG A 1 159 ? 30.279 4.288 -46.841 1.00 52.88 159 ARG A CA 1
ATOM 1238 C C . ARG A 1 159 ? 29.199 5.314 -47.207 1.00 52.88 159 ARG A C 1
ATOM 1240 O O . ARG A 1 159 ? 28.674 5.979 -46.319 1.00 52.88 159 ARG A O 1
ATOM 1247 N N . ALA A 1 160 ? 28.882 5.472 -48.494 1.00 57.72 160 ALA A N 1
ATOM 1248 C CA . ALA A 1 160 ? 27.879 6.439 -48.952 1.00 57.72 160 ALA A CA 1
ATOM 1249 C C . ALA A 1 160 ? 26.441 5.961 -48.676 1.00 57.72 160 ALA A C 1
ATOM 1251 O O . ALA A 1 160 ? 25.582 6.771 -48.342 1.00 57.72 160 ALA A O 1
ATOM 1252 N N . GLU A 1 161 ? 26.200 4.649 -48.746 1.00 55.25 161 GLU A N 1
ATOM 1253 C CA . GLU A 1 161 ? 24.883 4.042 -48.510 1.00 55.25 161 GLU A CA 1
ATOM 1254 C C . GLU A 1 161 ? 24.537 3.972 -47.015 1.00 55.25 161 GLU A C 1
ATOM 1256 O O . GLU A 1 161 ? 23.419 4.305 -46.627 1.00 55.25 161 GLU A O 1
ATOM 1261 N N . VAL A 1 162 ? 25.506 3.653 -46.146 1.00 53.34 162 VAL A N 1
ATOM 1262 C CA . VAL A 1 162 ? 25.286 3.628 -44.685 1.00 53.34 162 VAL A CA 1
ATOM 1263 C C . VAL A 1 162 ? 24.999 5.031 -44.138 1.00 53.34 162 VAL A C 1
ATOM 1265 O O . VAL A 1 162 ? 24.102 5.202 -43.319 1.00 53.34 162 VAL A O 1
ATOM 1268 N N . ARG A 1 163 ? 25.682 6.066 -44.642 1.00 54.38 163 ARG A N 1
ATOM 1269 C CA . ARG A 1 163 ? 25.457 7.463 -44.227 1.00 54.38 163 ARG A CA 1
ATOM 1270 C C . ARG A 1 163 ? 24.103 8.024 -44.685 1.00 54.38 163 ARG A C 1
ATOM 1272 O O . ARG A 1 163 ? 23.608 8.965 -44.078 1.00 54.38 163 ARG A O 1
ATOM 1279 N N . ALA A 1 164 ? 23.507 7.452 -45.732 1.00 56.66 164 ALA A N 1
ATOM 1280 C CA . ALA A 1 164 ? 22.149 7.779 -46.167 1.00 56.66 164 ALA A CA 1
ATOM 1281 C C . ALA A 1 164 ? 21.070 7.057 -45.333 1.00 56.66 164 ALA A C 1
ATOM 1283 O O . ALA A 1 164 ? 19.956 7.561 -45.216 1.00 56.66 164 ALA A O 1
ATOM 1284 N N . ALA A 1 165 ? 21.398 5.905 -44.734 1.00 52.19 165 ALA A N 1
ATOM 1285 C CA . ALA A 1 165 ? 20.497 5.142 -43.865 1.00 52.19 165 ALA A CA 1
ATOM 1286 C C . ALA A 1 165 ? 20.536 5.605 -42.394 1.00 52.19 165 ALA A C 1
ATOM 1288 O O . ALA A 1 165 ? 19.525 5.554 -41.695 1.00 52.19 165 ALA A O 1
ATOM 1289 N N . VAL A 1 166 ? 21.689 6.088 -41.926 1.00 51.28 166 VAL A N 1
ATOM 1290 C CA . VAL A 1 166 ? 21.887 6.618 -40.572 1.00 51.28 166 VAL A CA 1
ATOM 1291 C C . VAL A 1 166 ? 21.637 8.123 -40.587 1.00 51.28 166 VAL A C 1
ATOM 1293 O O . VAL A 1 166 ? 22.553 8.931 -40.729 1.00 51.28 166 VAL A O 1
ATOM 1296 N N . GLY A 1 167 ? 20.363 8.498 -40.493 1.00 50.06 167 GLY A N 1
ATOM 1297 C CA . GLY A 1 167 ? 19.956 9.894 -40.365 1.00 50.06 167 GLY A CA 1
ATOM 1298 C C . GLY A 1 167 ? 20.652 10.571 -39.182 1.00 50.06 167 GLY A C 1
ATOM 1299 O O . GLY A 1 167 ? 20.708 10.005 -38.090 1.00 50.06 167 GLY A O 1
ATOM 1300 N N . ASP A 1 168 ? 21.170 11.777 -39.437 1.00 52.59 168 ASP A N 1
ATOM 1301 C CA . ASP A 1 168 ? 21.872 12.674 -38.513 1.00 52.59 168 ASP A CA 1
ATOM 1302 C C . ASP A 1 168 ? 21.427 12.521 -37.052 1.00 52.59 168 ASP A C 1
ATOM 1304 O O . ASP A 1 168 ? 20.231 12.480 -36.753 1.00 52.59 168 ASP A O 1
ATOM 1308 N N . GLY A 1 169 ? 22.376 12.575 -36.110 1.00 54.47 169 GLY A N 1
ATOM 1309 C CA . GLY A 1 169 ? 22.132 12.568 -34.655 1.00 54.47 169 GLY A CA 1
ATOM 1310 C C . GLY A 1 169 ? 21.134 13.624 -34.135 1.00 54.47 169 GLY A C 1
ATOM 1311 O O . GLY A 1 169 ? 20.809 13.643 -32.946 1.00 54.47 169 GLY A O 1
ATOM 1312 N N . ALA A 1 170 ? 20.604 14.478 -35.014 1.00 55.69 170 ALA A N 1
ATOM 1313 C CA . ALA A 1 170 ? 19.354 15.202 -34.839 1.00 55.69 170 ALA A CA 1
ATOM 1314 C C . ALA A 1 170 ? 18.184 14.286 -34.431 1.00 55.69 170 ALA A C 1
ATOM 1316 O O . ALA A 1 170 ? 17.468 14.644 -33.501 1.00 55.69 170 ALA A O 1
ATOM 1317 N N . SER A 1 171 ? 18.030 13.096 -35.026 1.00 54.41 171 SER A N 1
ATOM 1318 C CA . SER A 1 171 ? 16.935 12.160 -34.710 1.00 54.41 171 SER A CA 1
ATOM 1319 C C . SER A 1 171 ? 16.986 11.668 -33.259 1.00 54.41 171 SER A C 1
ATOM 1321 O O . SER A 1 171 ? 15.959 11.645 -32.583 1.00 54.41 171 SER A O 1
ATOM 1323 N N . ARG A 1 172 ? 18.187 11.382 -32.731 1.00 60.16 172 ARG A N 1
ATOM 1324 C CA . ARG A 1 172 ? 18.396 11.017 -31.317 1.00 60.16 172 ARG A CA 1
ATOM 1325 C C . ARG A 1 172 ? 18.017 12.157 -30.375 1.00 60.16 172 ARG A C 1
ATOM 1327 O O . ARG A 1 172 ? 17.236 11.963 -29.450 1.00 60.16 172 ARG A O 1
ATOM 1334 N N . ARG A 1 173 ? 18.523 13.369 -30.630 1.00 63.66 173 ARG A N 1
ATOM 1335 C CA . ARG A 1 173 ? 18.224 14.544 -29.789 1.00 63.66 173 ARG A CA 1
ATOM 1336 C C . ARG A 1 173 ? 16.750 14.932 -29.852 1.00 63.66 173 ARG A C 1
ATOM 1338 O O . ARG A 1 173 ? 16.215 15.452 -28.875 1.00 63.66 173 ARG A O 1
ATOM 1345 N N . LEU A 1 174 ? 16.094 14.700 -30.988 1.00 59.16 174 LEU A N 1
ATOM 1346 C CA . LEU A 1 174 ? 14.664 14.932 -31.145 1.00 59.16 174 LEU A CA 1
ATOM 1347 C C . LEU A 1 174 ? 13.854 13.895 -30.358 1.00 59.16 174 LEU A C 1
ATOM 1349 O O . LEU A 1 174 ? 12.927 14.282 -29.655 1.00 59.16 174 LEU A O 1
ATOM 1353 N N . ALA A 1 175 ? 14.244 12.616 -30.406 1.00 60.19 175 ALA A N 1
ATOM 1354 C CA . ALA A 1 175 ? 13.617 11.544 -29.635 1.00 60.19 175 ALA A CA 1
ATOM 1355 C C . ALA A 1 175 ? 13.786 11.742 -28.120 1.00 60.19 175 ALA A C 1
ATOM 1357 O O . ALA A 1 175 ? 12.802 11.691 -27.388 1.00 60.19 175 ALA A O 1
ATOM 1358 N N . GLU A 1 176 ? 14.994 12.063 -27.645 1.00 68.31 176 GLU A N 1
ATOM 1359 C CA . GLU A 1 176 ? 15.251 12.363 -26.228 1.00 68.31 176 GLU A CA 1
ATOM 1360 C C . GLU A 1 176 ? 14.457 13.590 -25.749 1.00 68.31 176 GLU A C 1
ATOM 1362 O O . GLU A 1 176 ? 13.843 13.556 -24.681 1.00 68.31 176 GLU A O 1
ATOM 1367 N N . ARG A 1 177 ? 14.388 14.665 -26.551 1.00 67.00 177 ARG A N 1
ATOM 1368 C CA . ARG A 1 177 ? 13.560 15.840 -26.220 1.00 67.00 177 ARG A CA 1
ATOM 1369 C C . ARG A 1 177 ? 12.070 15.518 -26.229 1.00 67.00 177 ARG A C 1
ATOM 1371 O O . ARG A 1 177 ? 11.359 15.997 -25.350 1.00 67.00 177 ARG A O 1
ATOM 1378 N N . ALA A 1 178 ? 11.599 14.722 -27.186 1.00 63.62 178 ALA A N 1
ATOM 1379 C CA . ALA A 1 178 ? 10.203 14.304 -27.262 1.00 63.62 178 ALA A CA 1
ATOM 1380 C C . ALA A 1 178 ? 9.819 13.428 -26.062 1.00 63.62 178 ALA A C 1
ATOM 1382 O O . ALA A 1 178 ? 8.778 13.660 -25.454 1.00 63.62 178 ALA A O 1
ATOM 1383 N N . LEU A 1 179 ? 10.687 12.496 -25.658 1.00 66.31 179 LEU A N 1
ATOM 1384 C CA . LEU A 1 179 ? 10.504 11.669 -24.464 1.00 66.31 179 LEU A CA 1
ATOM 1385 C C . LEU A 1 179 ? 10.485 12.508 -23.189 1.00 66.31 179 LEU A C 1
ATOM 1387 O O . LEU A 1 179 ? 9.589 12.350 -22.361 1.00 66.31 179 LEU A O 1
ATOM 1391 N N . HIS A 1 180 ? 11.420 13.447 -23.044 1.00 72.12 180 HIS A N 1
ATOM 1392 C CA . HIS A 1 180 ? 11.455 14.331 -21.882 1.00 72.12 180 HIS A CA 1
ATOM 1393 C C . HIS A 1 180 ? 10.230 15.259 -21.833 1.00 72.12 180 HIS A C 1
ATOM 1395 O O . HIS A 1 180 ? 9.693 15.539 -20.759 1.00 72.12 180 HIS A O 1
ATOM 1401 N N . HIS A 1 181 ? 9.759 15.730 -22.988 1.00 70.56 181 HIS A N 1
ATOM 1402 C CA . HIS A 1 181 ? 8.550 16.540 -23.094 1.00 70.56 181 HIS A CA 1
ATOM 1403 C C . HIS A 1 181 ? 7.292 15.733 -22.745 1.00 70.56 181 HIS A C 1
ATOM 1405 O O . HIS A 1 181 ? 6.492 16.183 -21.927 1.00 70.56 181 HIS A O 1
ATOM 1411 N N . LEU A 1 182 ? 7.142 14.525 -23.297 1.00 64.56 182 LEU A N 1
ATOM 1412 C CA . LEU A 1 182 ? 6.027 13.623 -22.997 1.00 64.56 182 LEU A CA 1
ATOM 1413 C C . LEU A 1 182 ? 6.005 13.226 -21.521 1.00 64.56 182 LEU A C 1
ATOM 1415 O O . LEU A 1 182 ? 4.951 13.295 -20.899 1.00 64.56 182 LEU A O 1
ATOM 1419 N N . SER A 1 183 ? 7.160 12.892 -20.940 1.00 71.31 183 SER A N 1
ATOM 1420 C CA . SER A 1 183 ? 7.287 12.572 -19.514 1.00 71.31 183 SER A CA 1
ATOM 1421 C C . SER A 1 183 ? 6.807 13.726 -18.628 1.00 71.31 183 SER A C 1
ATOM 1423 O O . SER A 1 183 ? 6.022 13.519 -17.700 1.00 71.31 183 SER A O 1
ATOM 1425 N N . ARG A 1 184 ? 7.182 14.968 -18.967 1.00 76.00 184 ARG A N 1
ATOM 1426 C CA . ARG A 1 184 ? 6.738 16.167 -18.241 1.00 76.00 184 ARG A CA 1
ATOM 1427 C C . ARG A 1 184 ? 5.235 16.410 -18.387 1.00 76.00 184 ARG A C 1
ATOM 1429 O O . ARG A 1 184 ? 4.555 16.617 -17.388 1.00 76.00 184 ARG A O 1
ATOM 1436 N N . GLN A 1 185 ? 4.710 16.324 -19.611 1.00 72.81 185 GLN A N 1
ATOM 1437 C CA . GLN A 1 185 ? 3.276 16.482 -19.865 1.00 72.81 185 GLN A CA 1
ATOM 1438 C C . GLN A 1 185 ? 2.447 15.425 -19.137 1.00 72.81 185 GLN A C 1
ATOM 1440 O O . GLN A 1 185 ? 1.387 15.737 -18.600 1.00 72.81 185 GLN A O 1
ATOM 1445 N N . TRP A 1 186 ? 2.924 14.182 -19.077 1.00 66.69 186 TRP A N 1
ATOM 1446 C CA . TRP A 1 186 ? 2.248 13.121 -18.339 1.00 66.69 186 TRP A CA 1
ATOM 1447 C C . TRP A 1 186 ? 2.285 13.340 -16.829 1.00 66.69 186 TRP A C 1
ATOM 1449 O O . TRP A 1 186 ? 1.255 13.174 -16.179 1.00 66.69 186 TRP A O 1
ATOM 1459 N N . ALA A 1 187 ? 3.423 13.765 -16.275 1.00 73.62 187 ALA A N 1
ATOM 1460 C CA . ALA A 1 187 ? 3.540 14.078 -14.851 1.00 73.62 187 ALA A CA 1
ATOM 1461 C C . ALA A 1 187 ? 2.549 15.171 -14.406 1.00 73.62 187 ALA A C 1
ATOM 1463 O O . ALA A 1 187 ? 2.046 15.124 -13.287 1.00 73.62 187 ALA A O 1
ATOM 1464 N N . GLU A 1 188 ? 2.226 16.118 -15.290 1.00 74.06 188 GLU A N 1
ATOM 1465 C CA . GLU A 1 188 ? 1.235 17.170 -15.036 1.00 74.06 188 GLU A CA 1
ATOM 1466 C C . GLU A 1 188 ? -0.210 16.718 -15.320 1.00 74.06 188 GLU A C 1
ATOM 1468 O O . GLU A 1 188 ? -1.137 17.070 -14.586 1.00 74.06 188 GLU A O 1
ATOM 1473 N N . ALA A 1 189 ? -0.427 15.933 -16.379 1.00 68.31 189 ALA A N 1
ATOM 1474 C CA . ALA A 1 189 ? -1.763 15.552 -16.834 1.00 68.31 189 ALA A CA 1
ATOM 1475 C C . ALA A 1 189 ? -2.383 14.408 -16.021 1.00 68.31 189 ALA A C 1
ATOM 1477 O O . ALA A 1 189 ? -3.594 14.411 -15.791 1.00 68.31 189 ALA A O 1
ATOM 1478 N N . VAL A 1 190 ? -1.583 13.430 -15.586 1.00 71.69 190 VAL A N 1
ATOM 1479 C CA . VAL A 1 190 ? -2.088 12.237 -14.889 1.00 71.69 190 VAL A CA 1
ATOM 1480 C C . VAL A 1 190 ? -2.744 12.592 -13.549 1.00 71.69 190 VAL A C 1
ATOM 1482 O O . VAL A 1 190 ? -3.885 12.171 -13.359 1.00 71.69 190 VAL A O 1
ATOM 1485 N N . PRO A 1 191 ? -2.138 13.400 -12.651 1.00 77.00 191 PRO A N 1
ATOM 1486 C CA . PRO A 1 191 ? -2.794 13.797 -11.403 1.00 77.00 191 PRO A CA 1
ATOM 1487 C C . PRO A 1 191 ? -4.140 14.489 -11.645 1.00 77.00 191 PRO A C 1
ATOM 1489 O O . PRO A 1 191 ? -5.136 14.112 -11.036 1.00 77.00 191 PRO A O 1
ATOM 1492 N N . ARG A 1 192 ? -4.201 15.416 -12.616 1.00 72.56 192 ARG A N 1
ATOM 1493 C CA . ARG A 1 192 ? -5.445 16.106 -12.997 1.00 72.56 192 ARG A CA 1
ATOM 1494 C C . ARG A 1 192 ? -6.524 15.143 -13.477 1.00 72.56 192 ARG A C 1
ATOM 1496 O O . ARG A 1 192 ? -7.668 15.252 -13.059 1.00 72.56 192 ARG A 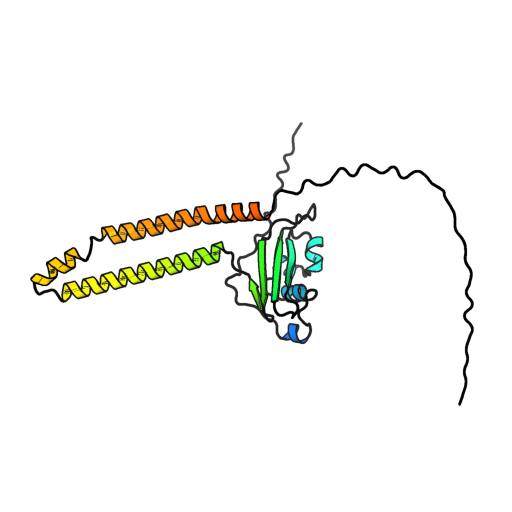O 1
ATOM 1503 N N . LYS A 1 193 ? -6.180 14.194 -14.352 1.00 73.81 193 LYS A N 1
ATOM 1504 C CA . LYS A 1 193 ? -7.156 13.235 -14.893 1.00 73.81 193 LYS A CA 1
ATOM 1505 C C . LYS A 1 193 ? -7.640 12.241 -13.843 1.00 73.81 193 LYS A C 1
ATOM 1507 O O . LYS A 1 193 ? -8.810 11.869 -13.869 1.00 73.81 193 LYS A O 1
ATOM 1512 N N . VAL A 1 194 ? -6.771 11.842 -12.917 1.00 71.25 194 VAL A N 1
ATOM 1513 C CA . VAL A 1 194 ? -7.153 11.020 -11.762 1.00 71.25 194 VAL A CA 1
ATOM 1514 C C . VAL A 1 194 ? -8.107 11.793 -10.852 1.00 71.25 194 VAL A C 1
ATOM 1516 O O . VAL A 1 194 ? -9.124 11.241 -10.447 1.00 71.25 194 VAL A O 1
ATOM 1519 N N . GLU A 1 195 ? -7.840 13.073 -10.597 1.00 75.44 195 GLU A N 1
ATOM 1520 C CA . GLU A 1 195 ? -8.710 13.927 -9.786 1.00 75.44 195 GLU A CA 1
ATOM 1521 C C . GLU A 1 195 ? -10.071 14.181 -10.460 1.00 75.44 195 GLU A C 1
ATOM 1523 O O . GLU A 1 195 ? -11.109 14.019 -9.824 1.00 75.44 195 GLU A O 1
ATOM 1528 N N . GLU A 1 196 ? -10.099 14.454 -11.768 1.00 77.94 196 GLU A N 1
ATOM 1529 C CA . GLU A 1 196 ? -11.340 14.544 -12.556 1.00 77.94 196 GLU A CA 1
ATOM 1530 C C . GLU A 1 196 ? -12.149 13.234 -12.508 1.00 77.94 196 GLU A C 1
ATOM 1532 O O . GLU A 1 196 ? -13.374 13.252 -12.365 1.00 77.94 196 GLU A O 1
ATOM 1537 N N . ALA A 1 197 ? -11.483 12.081 -12.629 1.00 70.38 197 ALA A N 1
ATOM 1538 C CA . ALA A 1 197 ? -12.133 10.776 -12.553 1.00 70.38 197 ALA A CA 1
ATOM 1539 C C . ALA A 1 197 ? -12.677 10.495 -11.144 1.00 70.38 197 ALA A C 1
ATOM 1541 O O . ALA A 1 197 ? -13.803 10.015 -11.011 1.00 70.38 197 ALA A O 1
ATOM 1542 N N . ALA A 1 198 ? -11.922 10.851 -10.101 1.00 70.12 198 ALA A N 1
ATOM 1543 C CA . ALA A 1 198 ? -12.358 10.748 -8.714 1.00 70.12 198 ALA A CA 1
ATOM 1544 C C . ALA A 1 198 ? -13.575 11.647 -8.438 1.00 70.12 198 ALA A C 1
ATOM 1546 O O . ALA A 1 198 ? -14.532 11.205 -7.808 1.00 70.12 198 ALA A O 1
ATOM 1547 N N . GLN A 1 199 ? -13.590 12.876 -8.963 1.00 78.94 199 GLN A N 1
ATOM 1548 C CA . GLN A 1 199 ? -14.735 13.786 -8.862 1.00 78.94 199 GLN A CA 1
ATOM 1549 C C . GLN A 1 199 ? -15.974 13.238 -9.578 1.00 78.94 199 GLN A C 1
ATOM 1551 O O . GLN A 1 199 ? -17.070 13.293 -9.028 1.00 78.94 199 GLN A O 1
ATOM 1556 N N . ARG A 1 200 ? -15.818 12.648 -10.771 1.00 76.06 200 ARG A N 1
ATOM 1557 C CA . ARG A 1 200 ? -16.935 11.986 -11.471 1.00 76.06 200 ARG A CA 1
ATOM 1558 C C . ARG A 1 200 ? -17.469 10.780 -10.706 1.00 76.06 200 ARG A C 1
ATOM 1560 O O . ARG A 1 200 ? -18.680 10.594 -10.650 1.00 76.06 200 ARG A O 1
ATOM 1567 N N . ALA A 1 201 ? -16.585 9.978 -10.114 1.00 71.12 201 ALA A N 1
ATOM 1568 C CA . ALA A 1 201 ? -16.968 8.803 -9.335 1.00 71.12 201 ALA A CA 1
ATOM 1569 C C . ALA A 1 201 ? -17.723 9.160 -8.044 1.00 71.12 201 ALA A C 1
ATOM 1571 O O . ALA A 1 201 ? -18.547 8.370 -7.592 1.00 71.12 201 ALA A O 1
ATOM 1572 N N . ARG A 1 202 ? -17.498 10.356 -7.477 1.00 77.56 202 ARG A N 1
ATOM 1573 C CA . ARG A 1 202 ? -18.260 10.857 -6.319 1.00 77.56 202 ARG A CA 1
ATOM 1574 C C . ARG A 1 202 ? -19.733 11.154 -6.641 1.00 77.56 202 ARG A C 1
ATOM 1576 O O . ARG A 1 202 ? -20.521 11.276 -5.710 1.00 77.56 202 ARG A O 1
ATOM 1583 N N . GLY A 1 203 ? -20.116 11.199 -7.924 1.00 72.19 203 GLY A N 1
ATOM 1584 C CA . GLY A 1 203 ? -21.477 11.507 -8.369 1.00 72.19 203 GLY A CA 1
ATOM 1585 C C . GLY A 1 203 ? -21.917 12.935 -8.004 1.00 72.19 203 GLY A C 1
ATOM 1586 O O . GLY A 1 203 ? -21.281 13.601 -7.186 1.00 72.19 203 GLY A O 1
ATOM 1587 N N . PRO A 1 204 ? -22.998 13.463 -8.607 1.00 66.25 204 PRO A N 1
ATOM 1588 C CA . PRO A 1 204 ? -23.638 14.650 -8.058 1.00 66.25 204 PRO A CA 1
ATOM 1589 C C . PRO A 1 204 ? -24.127 14.290 -6.654 1.00 66.25 204 PRO A C 1
ATOM 1591 O O . PRO A 1 204 ? -24.847 13.302 -6.499 1.00 66.25 204 PRO A O 1
ATOM 1594 N N . ALA A 1 205 ? -23.712 15.063 -5.646 1.00 56.09 205 ALA A N 1
ATOM 1595 C CA . ALA A 1 205 ? -24.241 14.949 -4.294 1.00 56.09 205 ALA A CA 1
ATOM 1596 C C . ALA A 1 205 ? -25.767 14.868 -4.399 1.00 56.09 205 ALA A C 1
ATOM 1598 O O . ALA A 1 205 ? -26.398 15.812 -4.881 1.00 56.09 205 ALA A O 1
ATOM 1599 N N . GLN A 1 206 ? -26.350 13.716 -4.046 1.00 53.12 206 GLN A N 1
ATOM 1600 C CA . GLN A 1 206 ? -27.799 13.604 -3.982 1.00 53.12 206 GLN A CA 1
ATOM 1601 C C . GLN A 1 206 ? -28.260 14.723 -3.048 1.00 53.12 206 GLN A C 1
ATOM 1603 O O . GLN A 1 206 ? -27.776 14.773 -1.913 1.00 53.12 206 GLN A O 1
ATOM 1608 N N . PRO A 1 207 ? -29.115 15.654 -3.509 1.00 53.88 207 PRO A N 1
ATOM 1609 C CA . PRO A 1 207 ? -29.644 16.674 -2.629 1.00 53.88 207 PRO A CA 1
ATOM 1610 C C . PRO A 1 207 ? -30.323 15.939 -1.482 1.00 53.88 207 PRO A C 1
ATOM 1612 O O . PRO A 1 207 ? -31.253 15.158 -1.695 1.00 53.88 207 PRO A O 1
ATOM 1615 N N . SER A 1 208 ? -29.768 16.132 -0.286 1.00 54.12 208 SER A N 1
ATOM 1616 C CA . SER A 1 208 ? -30.330 15.650 0.963 1.00 54.12 208 SER A CA 1
ATOM 1617 C C . SER A 1 208 ? -31.822 15.956 0.935 1.00 54.12 208 SER A C 1
ATOM 1619 O O . SER A 1 208 ? -32.207 17.119 0.805 1.00 54.12 208 SER A O 1
ATOM 1621 N N . GLN A 1 209 ? -32.663 14.921 1.004 1.00 54.09 209 GLN A N 1
ATOM 1622 C CA . GLN A 1 209 ? -34.096 15.068 1.252 1.00 54.09 209 GLN A CA 1
ATOM 1623 C C . GLN A 1 209 ? -34.299 15.543 2.701 1.00 54.09 209 GLN A C 1
ATOM 1625 O O . GLN A 1 209 ? -34.907 14.873 3.528 1.00 54.09 209 GLN A O 1
ATOM 1630 N N . ALA A 1 210 ? -33.753 16.710 3.024 1.00 56.16 210 ALA A N 1
ATOM 1631 C CA . ALA A 1 210 ? -34.018 17.453 4.234 1.00 56.16 210 ALA A CA 1
ATOM 1632 C C . ALA A 1 210 ? -35.209 18.375 3.966 1.00 56.16 210 ALA A C 1
ATOM 1634 O O . ALA A 1 210 ? -35.060 19.583 3.858 1.00 56.16 210 ALA A O 1
ATOM 1635 N N . GLU A 1 211 ? -36.392 17.782 3.820 1.00 56.53 211 GLU A N 1
ATOM 1636 C CA . GLU A 1 211 ? -37.660 18.469 4.090 1.00 56.53 211 GLU A CA 1
ATOM 1637 C C . GLU A 1 211 ? -38.775 17.440 4.344 1.00 56.53 211 GLU A C 1
ATOM 1639 O O . GLU A 1 211 ? -39.870 17.474 3.782 1.00 56.53 211 GLU A O 1
ATOM 1644 N N . ALA A 1 212 ? -38.504 16.482 5.235 1.00 52.25 212 ALA A N 1
ATOM 1645 C CA . ALA A 1 212 ? -39.583 15.772 5.906 1.00 52.25 212 ALA A CA 1
ATOM 1646 C C . ALA A 1 212 ? -40.268 16.770 6.851 1.00 52.25 212 ALA A C 1
ATOM 1648 O O . ALA A 1 212 ? -39.790 17.040 7.953 1.00 52.25 212 ALA A O 1
ATOM 1649 N N . LYS A 1 213 ? -41.373 17.361 6.380 1.00 58.53 213 LYS A N 1
ATOM 1650 C CA . LYS A 1 213 ? -42.299 18.147 7.202 1.00 58.53 213 LYS A CA 1
ATOM 1651 C C . LYS A 1 213 ? -42.573 17.397 8.514 1.00 58.53 213 LYS A C 1
ATOM 1653 O O . LYS A 1 213 ? -42.878 16.203 8.454 1.00 58.53 213 LYS A O 1
ATOM 1658 N N . PRO A 1 214 ? -42.514 18.063 9.679 1.00 57.09 214 PRO A N 1
ATOM 1659 C CA . PRO A 1 214 ? -42.889 17.436 10.934 1.00 57.09 214 PRO A CA 1
ATOM 1660 C C . PRO A 1 214 ? -44.358 17.016 10.847 1.00 57.09 214 PRO A C 1
ATOM 1662 O O . PRO A 1 214 ? -45.261 17.851 10.774 1.00 57.09 214 PRO A O 1
ATOM 1665 N N . VAL A 1 215 ? -44.599 15.706 10.823 1.00 60.59 215 VAL A N 1
ATOM 1666 C CA . VAL A 1 215 ? -45.926 15.150 11.071 1.00 60.59 215 VAL A CA 1
ATOM 1667 C C . VAL A 1 215 ? -46.234 15.457 12.530 1.00 60.59 215 VAL A C 1
ATOM 1669 O O . VAL A 1 215 ? -45.627 14.895 13.438 1.00 60.59 215 VAL A O 1
ATOM 1672 N N . ILE A 1 216 ? -47.149 16.400 12.743 1.00 56.78 216 ILE A N 1
ATOM 1673 C CA . ILE A 1 216 ? -47.750 16.684 14.042 1.00 56.78 216 ILE A CA 1
ATOM 1674 C C . ILE A 1 216 ? -48.540 15.430 14.427 1.00 56.78 216 ILE A C 1
ATOM 1676 O O . ILE A 1 216 ? -49.671 15.225 13.988 1.00 56.78 216 ILE A O 1
ATOM 1680 N N . VAL A 1 217 ? -47.902 14.543 15.190 1.00 55.16 217 VAL A N 1
ATOM 1681 C CA . VAL A 1 217 ? -48.561 13.408 15.833 1.00 55.16 217 VAL A CA 1
ATOM 1682 C C . VAL A 1 217 ? -49.412 13.986 16.955 1.00 55.16 217 VAL A C 1
ATOM 1684 O O . VAL A 1 217 ? -48.893 14.487 17.950 1.00 55.16 217 VAL A O 1
ATOM 1687 N N . GLY A 1 218 ? -50.725 13.971 16.734 1.00 52.84 218 GLY A N 1
ATOM 1688 C CA . GLY A 1 218 ? -51.71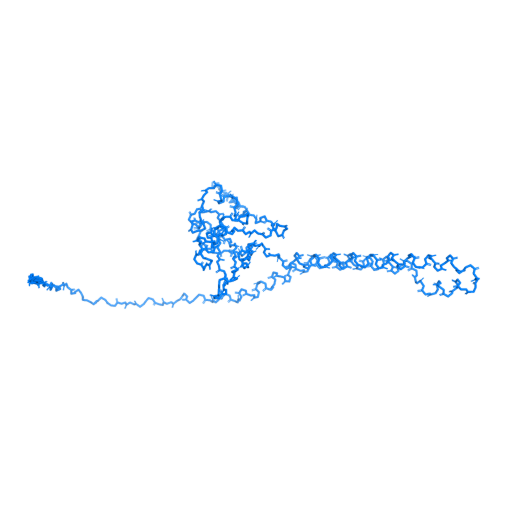9 14.424 17.693 1.00 52.84 218 GLY A CA 1
ATOM 1689 C C . GLY A 1 218 ? -51.577 13.718 19.038 1.00 52.84 218 GLY A C 1
ATOM 1690 O O . GLY A 1 218 ? -51.379 12.504 19.119 1.00 52.84 218 GLY A O 1
ATOM 1691 N N . GLU A 1 219 ? -51.700 14.515 20.092 1.00 53.12 219 GLU A N 1
ATOM 1692 C CA . GLU A 1 219 ? -51.851 14.080 21.471 1.00 53.12 219 GLU A CA 1
ATOM 1693 C C . GLU A 1 219 ? -53.024 13.098 21.578 1.00 53.12 219 GLU A C 1
ATOM 1695 O O . GLU A 1 219 ? -54.189 13.455 21.415 1.00 53.12 219 GLU A O 1
ATOM 1700 N N . GLY A 1 220 ? -52.710 11.830 21.833 1.00 52.12 220 GLY A N 1
ATOM 1701 C CA . GLY A 1 220 ? -53.691 10.757 21.853 1.00 52.12 220 GLY A CA 1
ATOM 1702 C C . GLY A 1 220 ? -53.412 9.745 22.950 1.00 52.12 220 GLY A C 1
ATOM 1703 O O . GLY A 1 220 ? -52.844 8.693 22.701 1.00 52.12 220 GLY A O 1
ATOM 1704 N N . SER A 1 221 ? -53.926 10.045 24.142 1.00 53.84 221 SER A N 1
ATOM 1705 C CA . SER A 1 221 ? -54.317 9.074 25.170 1.00 53.84 221 SER A CA 1
ATOM 1706 C C . SER A 1 221 ? -53.208 8.326 25.927 1.00 53.84 221 SER A C 1
ATOM 1708 O O . SER A 1 221 ? -52.740 7.248 25.567 1.00 53.84 221 SER A O 1
ATOM 1710 N N . ARG A 1 222 ? -52.921 8.856 27.121 1.00 59.06 222 ARG A N 1
ATOM 1711 C CA . ARG A 1 222 ? -52.427 8.087 28.269 1.00 59.06 222 ARG A CA 1
ATOM 1712 C C . ARG A 1 222 ? -53.360 6.895 28.532 1.00 59.06 222 ARG A C 1
ATOM 1714 O O . ARG A 1 222 ? -54.474 7.089 29.013 1.00 59.06 222 ARG A O 1
ATOM 1721 N N . ARG A 1 223 ? -52.878 5.667 28.338 1.00 54.03 223 ARG A N 1
ATOM 1722 C CA . ARG A 1 223 ? -53.370 4.497 29.078 1.00 54.03 223 ARG A CA 1
ATOM 1723 C C . ARG A 1 223 ? -52.214 3.868 29.846 1.00 54.03 223 ARG A C 1
ATOM 1725 O O . ARG A 1 223 ? -51.202 3.475 29.280 1.00 54.03 223 ARG A O 1
ATOM 1732 N N . ARG A 1 224 ? -52.382 3.888 31.165 1.00 56.22 224 ARG A N 1
ATOM 1733 C CA . ARG A 1 224 ? -51.548 3.261 32.194 1.00 56.22 224 ARG A CA 1
ATOM 1734 C C . ARG A 1 224 ? -51.864 1.747 32.292 1.00 56.22 224 ARG A C 1
ATOM 1736 O O . ARG A 1 224 ? -52.767 1.290 31.592 1.00 56.22 224 ARG A O 1
ATOM 1743 N N . PRO A 1 225 ? -51.081 0.982 33.074 1.00 57.25 225 PRO A N 1
ATOM 1744 C CA . PRO A 1 225 ? -50.645 -0.373 32.754 1.00 57.25 225 PRO A CA 1
ATOM 1745 C C . PRO A 1 225 ? -51.647 -1.443 33.190 1.00 57.25 225 PRO A C 1
ATOM 1747 O O . PRO A 1 225 ? -52.451 -1.220 34.094 1.00 57.25 225 PRO A O 1
ATOM 1750 N N . ARG A 1 226 ? -51.551 -2.621 32.570 1.00 57.19 226 ARG A N 1
ATOM 1751 C CA . ARG A 1 226 ? -52.197 -3.844 33.043 1.00 57.19 226 ARG A CA 1
ATOM 1752 C C . ARG A 1 226 ? -51.118 -4.746 33.635 1.00 57.19 226 ARG A C 1
ATOM 1754 O O . ARG A 1 226 ? -50.260 -5.235 32.908 1.00 57.19 226 ARG A O 1
ATOM 1761 N N . GLU A 1 227 ? -51.156 -4.879 34.955 1.00 61.38 227 GLU A N 1
ATOM 1762 C CA . GLU A 1 227 ? -50.547 -5.982 35.695 1.00 61.38 227 GLU A CA 1
ATOM 1763 C C . GLU A 1 227 ? -51.164 -7.300 35.201 1.00 61.38 227 GLU A C 1
ATOM 1765 O O . GLU A 1 227 ? -52.384 -7.464 35.216 1.00 61.38 227 GL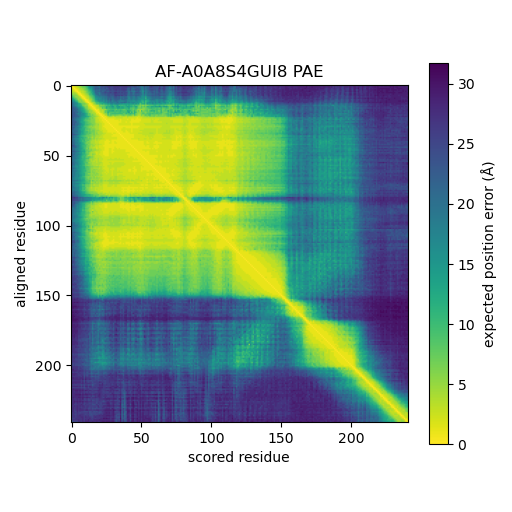U A O 1
ATOM 1770 N N . GLU A 1 228 ? -50.325 -8.225 34.751 1.00 59.75 228 GLU A N 1
ATOM 1771 C CA . GLU A 1 228 ? -50.657 -9.638 34.539 1.00 59.75 228 GLU A CA 1
ATOM 1772 C C . GLU A 1 228 ? -49.474 -10.408 35.141 1.00 59.75 228 GLU A C 1
ATOM 1774 O O . GLU A 1 228 ? -48.352 -10.315 34.653 1.00 59.75 228 GLU A O 1
ATOM 1779 N N . GLN A 1 229 ? -49.598 -10.746 36.423 1.00 53.19 229 GLN A N 1
ATOM 1780 C CA . GLN A 1 229 ? -50.075 -12.027 36.957 1.00 53.19 229 GLN A CA 1
ATOM 1781 C C . GLN A 1 229 ? -49.002 -13.117 36.925 1.00 53.19 229 GLN A C 1
ATOM 1783 O O . GLN A 1 229 ? -48.622 -13.634 35.877 1.00 53.19 229 GLN A O 1
ATOM 1788 N N . ASP A 1 230 ? -48.567 -13.442 38.142 1.00 55.62 230 ASP A N 1
ATOM 1789 C CA . ASP A 1 230 ? -47.728 -14.564 38.531 1.00 55.62 230 ASP A CA 1
ATOM 1790 C C . ASP A 1 230 ? -48.206 -15.881 37.906 1.00 55.62 230 ASP A C 1
ATOM 1792 O O . ASP A 1 230 ? -49.326 -16.341 38.136 1.00 55.62 230 ASP A O 1
ATOM 1796 N N . GLY A 1 231 ? -47.318 -16.489 37.122 1.00 57.78 231 GLY A N 1
ATOM 1797 C CA . GLY A 1 231 ? -47.445 -17.839 36.588 1.00 57.78 231 GLY A CA 1
ATOM 1798 C C . GLY A 1 231 ? -46.587 -18.812 37.387 1.00 57.78 231 GLY A C 1
ATOM 1799 O O . GLY A 1 231 ? -45.417 -19.027 37.078 1.00 57.78 231 GLY A O 1
ATOM 1800 N N . ASP A 1 232 ? -47.211 -19.375 38.413 1.00 62.69 232 ASP A N 1
ATOM 1801 C CA . ASP A 1 232 ? -46.806 -20.522 39.224 1.00 62.69 232 ASP A CA 1
ATOM 1802 C C . ASP A 1 232 ? -46.250 -21.674 38.355 1.00 62.69 232 ASP A C 1
ATOM 1804 O O . ASP A 1 232 ? -46.928 -22.170 37.452 1.00 62.69 232 ASP A O 1
ATOM 1808 N N . THR A 1 233 ? -44.998 -22.089 38.587 1.00 67.62 233 THR A N 1
ATOM 1809 C CA . THR A 1 233 ? -44.394 -23.247 37.901 1.00 67.62 233 THR A CA 1
ATOM 1810 C C . THR A 1 233 ? -44.261 -24.403 38.894 1.00 67.62 233 THR A C 1
ATOM 1812 O O . THR A 1 233 ? -43.534 -24.260 39.880 1.00 67.62 233 THR A O 1
ATOM 1815 N N . PRO A 1 234 ? -44.922 -25.553 38.660 1.00 65.56 234 PRO A N 1
ATOM 1816 C CA . PRO A 1 234 ? -44.950 -26.641 39.619 1.00 65.56 234 PRO A CA 1
ATOM 1817 C C . PRO A 1 234 ? -43.681 -27.495 39.583 1.00 65.56 234 PRO A C 1
ATOM 1819 O O . PRO A 1 234 ? -43.147 -27.870 38.537 1.00 65.56 234 PRO A O 1
ATOM 1822 N N . ASP A 1 235 ? -43.279 -27.838 40.798 1.00 60.28 235 ASP A N 1
ATOM 1823 C CA . ASP A 1 235 ? -42.281 -28.811 41.208 1.00 60.28 235 ASP A CA 1
ATOM 1824 C C . ASP A 1 235 ? -42.621 -30.215 40.660 1.00 60.28 235 ASP A C 1
ATOM 1826 O O . ASP A 1 235 ? -43.678 -30.780 40.949 1.00 60.28 235 ASP A O 1
ATOM 1830 N N . ALA A 1 236 ? -41.723 -30.800 39.863 1.00 63.78 236 ALA A N 1
ATOM 1831 C CA . ALA A 1 236 ? -41.855 -32.163 39.352 1.00 63.78 236 ALA A CA 1
ATOM 1832 C C . ALA A 1 236 ? -40.653 -33.016 39.770 1.00 63.78 236 ALA A C 1
ATOM 1834 O O . ALA A 1 236 ? -39.754 -33.326 38.988 1.00 63.78 236 ALA A O 1
ATOM 1835 N N . LYS A 1 237 ? -40.698 -33.475 41.024 1.00 62.50 237 LYS A N 1
ATOM 1836 C CA . LYS A 1 237 ? -40.023 -34.699 41.465 1.00 62.50 237 LYS A CA 1
ATOM 1837 C C . LYS A 1 237 ? -40.483 -35.878 40.600 1.00 62.50 237 LYS A C 1
ATOM 1839 O O . LYS A 1 237 ? -41.646 -36.276 40.652 1.00 62.50 237 LYS A O 1
ATOM 1844 N N . ARG A 1 238 ? -39.555 -36.525 39.893 1.00 59.91 238 ARG A N 1
ATOM 1845 C CA . ARG A 1 238 ? -39.693 -37.936 39.508 1.00 59.91 238 ARG A CA 1
ATOM 1846 C C . ARG A 1 238 ? -38.490 -38.728 39.997 1.00 59.91 238 ARG A C 1
ATOM 1848 O O . ARG A 1 238 ? -37.414 -38.698 39.417 1.00 59.91 238 ARG A O 1
ATOM 1855 N N . GLN A 1 239 ? -38.741 -39.438 41.092 1.00 60.91 239 GLN A N 1
ATOM 1856 C CA . GLN A 1 239 ? -38.073 -40.679 41.458 1.00 60.91 239 GLN A CA 1
ATOM 1857 C C . GLN A 1 239 ? -38.381 -41.775 40.429 1.00 60.91 239 GLN A C 1
ATOM 1859 O O . GLN A 1 239 ? -39.493 -41.803 39.890 1.00 60.91 239 GLN A O 1
ATOM 1864 N N . ARG A 1 240 ? -37.413 -42.684 40.260 1.00 60.31 240 ARG A N 1
ATOM 1865 C CA . ARG A 1 240 ? -37.454 -44.109 39.845 1.00 60.31 240 ARG A CA 1
ATOM 1866 C C . ARG A 1 240 ? -36.155 -44.371 39.077 1.00 60.31 240 ARG A C 1
ATOM 1868 O O . ARG A 1 240 ? -35.826 -43.579 38.206 1.00 60.31 240 ARG A O 1
ATOM 1875 N N . SER A 1 241 ? -35.383 -45.420 39.298 1.00 62.31 241 SER A N 1
ATOM 1876 C CA . SER A 1 241 ? -35.359 -46.542 40.240 1.00 62.31 241 SER A CA 1
ATOM 1877 C C . SER A 1 241 ? -33.956 -47.132 40.131 1.00 62.31 241 SER A C 1
ATOM 1879 O O . SER A 1 241 ? -33.349 -46.954 39.052 1.00 62.31 241 SER A O 1
#

Sequence (241 aa):
MAGTGVAAAVERGSRPIDMSEELPWCSQFWLQRNPLTRSTVLDYMYGSPFYDKRAKDRQILPAQLRSAGLGFDYRVKSSTGAGDFFLIARVAVDPETGEDGEEQALYSVLHGFVSQVPSLARILTSRLRLAQDYLADGLNLAEEAMRAMETRTHDKKSRAEVRAAVGDGASRRLAERALHHLSRQWAEAVPRKVEEAAQRARGPAQPSQAEAKPVIVGEGSRRRPREEQDGDTPDAKRQRS

Foldseek 3Di:
DDDPPPPPPPVVQPQQDPCLVPDWDFDPVVCVVDPQDQVCVQVLVLPDPSPDPVCNVVVNGQVCVLVVLSQWHKHFPDDDPVSQKTKIFIWGAHNVPRDTHDTRWIWMQGNRTIHTDDDPLVVVLVVLVVVVVVVVVVVVVVVVVLVVQVVVVPPVVSVVVSCVVPPPCVVVVVVVVVSVVVSVVCVVVVVVVVVVVVVVVVPDDDPPPPPPDPPPPDDDDDDDDDDDDDDDDDDDDDDDD

Solvent-accessible surface area (backbone atoms only — not comparable to full-atom values): 15030 Å² total; per-residue (Å²): 139,82,84,81,79,75,77,75,77,71,72,73,66,80,72,77,78,88,51,61,84,53,76,66,44,68,58,67,74,54,51,78,76,43,72,63,39,90,83,45,44,55,64,55,41,61,74,40,87,88,36,59,62,73,42,55,78,67,70,50,49,69,92,42,27,67,84,66,52,74,36,35,42,76,42,80,76,46,69,48,97,83,46,46,36,37,34,36,34,36,29,33,27,42,67,88,78,66,46,79,56,60,77,73,46,42,33,37,33,50,77,66,31,38,37,50,54,70,53,69,69,56,54,54,51,51,54,50,50,53,53,51,52,54,51,50,50,52,52,50,53,50,51,52,53,50,53,54,47,61,69,68,33,77,51,77,75,51,49,62,59,51,57,70,69,55,68,59,74,62,58,58,57,48,50,54,50,49,50,54,50,50,52,51,52,45,68,60,46,49,62,53,51,52,49,53,50,52,55,59,72,65,49,81,76,73,78,75,85,83,73,78,72,83,77,82,75,73,94,75,77,95,77,84,87,82,90,78,78,91,78,86,78,84,88,77,89,76,89,87,131

Secondary structure (DSSP, 8-state):
--------------PPP--TTSPPB--HHHHHHS---TTTHHHHHHHSTTS-HHHHHTT--GGGTTTTT-SEEEEEEEE-TTSSEEEEEEEEE-TTT--EEEEEEEEEEETTEEEEPPPHHHHHHHHHHHHHHHHHHHHHHHHHHHHHHHHH--STTHHHHHHHHS--THHHHHHHHHHHHHHHHHHHHHHHHHHHHHHHHT-S-------------------------------------

Mean predicted aligned error: 15.52 Å